Protein AF-A0A815MS26-F1 (afdb_monomer_lite)

Radius of gyration: 22.76 Å; chains: 1; bounding box: 40×57×66 Å

Sequence (279 aa):
MPAIPSITDYHLMTIGDDVRLNADTQIQGHSFEQRILKLAPVLISNSCVLMSGLIVMAGCKLTGNNRLYPRTLIMKNEQLSPNTHWKGIPAQSYTVKARLSRSTIAHNDPVKYQQGYETINKMFPWSERSVATKHLPLENESIDIILCIQATHAFDEPKAITQFANEAIRVLRPNGYLLWCDFCYINGSGTSVYDLIASDELIIDEKINITKNVLHALDIQNKSRTDFIQRYIQLEEQEYFRLFAGLPGTQVYEDMSQGRSQYWRVVFQKKTTTDMPVI

InterPro domains:
  IPR011004 Trimeric LpxA-like superfamily [SSF51161] (9-94)
  IPR013216 Methyltransferase type 11 [PF08241] (133-179)
  IPR029063 S-adenosyl-L-methionine-dependent methyltransferase superfamily [G3DSA:3.40.50.150] (127-272)
  IPR029063 S-adenosyl-L-methionine-dependent methyltransferase superfamily [SSF53335] (135-191)

Structure (mmCIF, N/CA/C/O backbone):
data_AF-A0A815MS26-F1
#
_entry.id   AF-A0A815MS26-F1
#
loop_
_atom_site.group_PDB
_atom_site.id
_atom_site.type_symbol
_atom_site.label_atom_id
_atom_site.label_alt_id
_atom_site.label_comp_id
_atom_site.label_asym_id
_atom_site.label_entity_id
_atom_site.label_seq_id
_atom_site.pdbx_PDB_ins_code
_atom_site.Cartn_x
_atom_site.Cartn_y
_atom_site.Cartn_z
_atom_site.occupancy
_atom_site.B_iso_or_equiv
_atom_site.auth_seq_id
_atom_site.auth_comp_id
_atom_site.auth_asym_id
_atom_site.auth_atom_id
_atom_site.pdbx_PDB_model_num
ATOM 1 N N . MET A 1 1 ? 20.587 -2.650 7.366 1.00 38.16 1 MET A N 1
ATOM 2 C CA . MET A 1 1 ? 19.750 -3.554 6.549 1.00 38.16 1 MET A CA 1
ATOM 3 C C . MET A 1 1 ? 18.390 -2.891 6.390 1.00 38.16 1 MET A C 1
ATOM 5 O O . MET A 1 1 ? 18.018 -2.193 7.327 1.00 38.16 1 MET A O 1
ATOM 9 N N . PRO A 1 2 ? 17.695 -3.010 5.248 1.00 37.28 2 PRO A N 1
ATOM 10 C CA . PRO A 1 2 ? 16.335 -2.485 5.121 1.00 37.28 2 PRO A CA 1
ATOM 11 C C . PRO A 1 2 ? 15.411 -3.161 6.146 1.00 37.28 2 PRO A C 1
ATOM 13 O O . PRO A 1 2 ? 15.494 -4.372 6.347 1.00 37.28 2 PRO A O 1
ATOM 16 N N . ALA A 1 3 ? 14.578 -2.361 6.810 1.00 60.69 3 ALA A N 1
ATOM 17 C CA . ALA A 1 3 ? 13.679 -2.767 7.889 1.00 60.69 3 ALA A CA 1
ATOM 18 C C . ALA A 1 3 ? 12.409 -3.431 7.323 1.00 60.69 3 ALA A C 1
ATOM 20 O O . ALA A 1 3 ? 11.312 -2.883 7.380 1.00 60.69 3 ALA A O 1
ATOM 21 N N . ILE A 1 4 ? 12.563 -4.595 6.693 1.00 74.19 4 ILE A N 1
ATOM 22 C CA . ILE A 1 4 ? 11.446 -5.377 6.146 1.00 74.19 4 ILE A CA 1
ATOM 23 C C . ILE A 1 4 ? 10.861 -6.317 7.213 1.00 74.19 4 ILE A C 1
ATOM 25 O O . ILE A 1 4 ? 11.602 -6.782 8.085 1.00 74.19 4 ILE A O 1
ATOM 29 N N . PRO A 1 5 ? 9.554 -6.637 7.167 1.00 81.44 5 PRO A N 1
ATOM 30 C CA . PRO A 1 5 ? 9.011 -7.740 7.949 1.00 81.44 5 PRO A CA 1
ATOM 31 C C . PRO A 1 5 ? 9.771 -9.034 7.634 1.00 81.44 5 PRO A C 1
ATOM 33 O O . PRO A 1 5 ? 9.997 -9.365 6.470 1.00 81.44 5 PRO A O 1
ATOM 36 N N . SER A 1 6 ? 10.152 -9.773 8.671 1.00 89.06 6 SER A N 1
ATOM 37 C CA . SER A 1 6 ? 10.824 -11.062 8.557 1.00 89.06 6 SER A CA 1
ATOM 38 C C . SER A 1 6 ? 9.850 -12.178 8.908 1.00 89.06 6 SER A C 1
ATOM 40 O O . SER A 1 6 ? 9.372 -12.275 10.040 1.00 89.06 6 SER A O 1
ATOM 42 N N . ILE A 1 7 ? 9.552 -13.025 7.925 1.00 91.25 7 ILE A N 1
ATOM 43 C CA . ILE A 1 7 ? 8.727 -14.220 8.095 1.00 91.25 7 ILE A CA 1
ATOM 44 C C . ILE A 1 7 ? 9.624 -15.432 7.869 1.00 91.25 7 ILE A C 1
ATOM 46 O O . ILE A 1 7 ? 10.155 -15.633 6.777 1.00 91.25 7 ILE A O 1
ATOM 50 N N . THR A 1 8 ? 9.784 -16.245 8.907 1.00 85.19 8 THR A N 1
ATOM 51 C CA . THR A 1 8 ? 10.528 -17.511 8.856 1.00 85.19 8 THR A CA 1
ATOM 52 C C . THR A 1 8 ? 9.553 -18.683 8.868 1.00 85.19 8 THR A C 1
ATOM 54 O O . THR A 1 8 ? 8.426 -18.539 9.329 1.00 85.19 8 THR A O 1
ATOM 57 N N . ASP A 1 9 ? 9.948 -19.830 8.309 1.00 88.06 9 ASP A N 1
ATOM 58 C CA . ASP A 1 9 ? 9.072 -21.004 8.161 1.00 88.06 9 ASP A CA 1
ATOM 59 C C . ASP A 1 9 ? 7.736 -20.666 7.485 1.00 88.06 9 ASP A C 1
ATOM 61 O O . ASP A 1 9 ? 6.671 -21.050 7.956 1.00 88.06 9 ASP A O 1
ATOM 65 N N . TYR A 1 10 ? 7.776 -19.927 6.373 1.00 89.44 10 TYR A N 1
ATOM 66 C CA . TYR A 1 10 ? 6.577 -19.424 5.686 1.00 89.44 10 TYR A CA 1
ATOM 67 C C . TYR A 1 10 ? 5.533 -20.513 5.363 1.00 89.44 10 TYR A C 1
ATOM 69 O O . TYR A 1 10 ? 4.344 -20.226 5.303 1.00 89.44 10 TYR A O 1
ATOM 77 N N . HIS A 1 11 ? 5.956 -21.772 5.218 1.00 87.12 11 HIS A N 1
ATOM 78 C CA . HIS A 1 11 ? 5.086 -22.939 5.035 1.00 87.12 11 HIS A CA 1
ATOM 79 C C . HIS A 1 11 ? 4.200 -23.266 6.257 1.00 87.12 11 HIS A C 1
ATOM 81 O O . HIS A 1 11 ? 3.256 -24.041 6.139 1.00 87.12 11 HIS A O 1
ATOM 87 N N . LEU A 1 12 ? 4.491 -22.687 7.425 1.00 86.69 12 LEU A N 1
ATOM 88 C CA . LEU A 1 12 ? 3.721 -22.795 8.670 1.00 86.69 12 LEU A CA 1
ATOM 89 C C . LEU A 1 12 ? 2.833 -21.566 8.922 1.00 86.69 12 LEU A C 1
ATOM 91 O O . LEU A 1 12 ? 2.222 -21.463 9.987 1.00 86.69 12 LEU A O 1
ATOM 95 N N . MET A 1 13 ? 2.774 -20.628 7.973 1.00 93.31 13 MET A N 1
ATOM 96 C CA . MET A 1 13 ? 2.090 -19.347 8.129 1.00 93.31 13 MET A CA 1
ATOM 97 C C . MET A 1 13 ? 0.770 -19.340 7.373 1.00 93.31 13 MET A C 1
ATOM 99 O O . MET A 1 13 ? 0.704 -19.668 6.193 1.00 93.31 13 MET A O 1
ATOM 103 N N . THR A 1 14 ? -0.294 -18.909 8.041 1.00 91.88 14 THR A N 1
ATOM 104 C CA . THR A 1 14 ? -1.561 -18.562 7.392 1.00 91.88 14 THR A CA 1
ATOM 105 C C . THR A 1 14 ? -1.869 -17.107 7.697 1.00 91.88 14 THR A C 1
ATOM 107 O O . THR A 1 14 ? -2.055 -16.749 8.858 1.00 91.88 14 THR A O 1
ATOM 110 N N . ILE A 1 15 ? -1.902 -16.270 6.661 1.00 95.06 15 ILE A N 1
ATOM 111 C CA . ILE A 1 15 ? -2.174 -14.834 6.759 1.00 95.06 15 ILE A CA 1
ATOM 112 C C . ILE A 1 15 ? -3.458 -14.548 5.983 1.00 95.06 15 ILE A C 1
ATOM 114 O O . ILE A 1 15 ? -3.566 -14.921 4.819 1.00 95.06 15 ILE A O 1
ATOM 118 N N . GLY A 1 16 ? -4.432 -13.938 6.652 1.00 90.62 16 GLY A N 1
ATOM 119 C CA . GLY A 1 16 ? -5.721 -13.566 6.080 1.00 90.62 16 GLY A CA 1
ATOM 120 C C . GLY A 1 16 ? -5.705 -12.236 5.323 1.00 90.62 16 GLY A C 1
ATOM 121 O O . GLY A 1 16 ? -4.673 -11.577 5.190 1.00 90.62 16 GLY A O 1
ATOM 122 N N . ASP A 1 17 ? -6.886 -11.821 4.874 1.00 88.00 17 ASP A N 1
ATOM 123 C CA . ASP A 1 17 ? -7.073 -10.610 4.070 1.00 88.00 17 ASP A CA 1
ATOM 124 C C . ASP A 1 17 ? -6.864 -9.325 4.890 1.00 88.00 17 ASP A C 1
ATOM 126 O O . ASP A 1 17 ? -7.136 -9.275 6.093 1.00 88.00 17 ASP A O 1
ATOM 130 N N . ASP A 1 18 ? -6.408 -8.251 4.241 1.00 90.88 18 ASP A N 1
ATOM 131 C CA . ASP A 1 18 ? -6.236 -6.914 4.838 1.00 90.88 18 ASP A CA 1
ATOM 132 C C . ASP A 1 18 ? -5.333 -6.858 6.089 1.00 90.88 18 ASP A C 1
ATOM 134 O O . ASP A 1 18 ? -5.450 -5.951 6.925 1.00 90.88 18 ASP A O 1
ATOM 138 N N . VAL A 1 19 ? -4.417 -7.818 6.243 1.00 91.56 19 VAL A N 1
ATOM 139 C CA . VAL A 1 19 ? -3.411 -7.807 7.312 1.00 91.56 19 VAL A CA 1
ATOM 140 C C . VAL A 1 19 ? -2.342 -6.757 7.018 1.00 91.56 19 VAL A C 1
ATOM 142 O O . VAL A 1 19 ? -1.812 -6.668 5.913 1.00 91.56 19 VAL A O 1
ATOM 145 N N . ARG A 1 20 ? -1.984 -5.964 8.032 1.00 91.06 20 ARG A N 1
ATOM 146 C CA . ARG A 1 20 ? -0.928 -4.944 7.936 1.00 91.06 20 ARG A CA 1
ATOM 147 C C . ARG A 1 20 ? 0.282 -5.379 8.745 1.00 91.06 20 ARG A C 1
ATOM 149 O O . ARG A 1 20 ? 0.186 -5.449 9.968 1.00 91.06 20 ARG A O 1
ATOM 156 N N . LEU A 1 21 ? 1.402 -5.630 8.073 1.00 91.62 21 LEU A N 1
ATOM 157 C CA . LEU A 1 21 ? 2.686 -5.964 8.691 1.00 91.62 21 LEU A CA 1
ATOM 158 C C . LEU A 1 21 ? 3.640 -4.778 8.530 1.00 91.62 21 LEU A C 1
ATOM 160 O O . LEU A 1 21 ? 3.967 -4.405 7.407 1.00 91.62 21 LEU A O 1
ATOM 164 N N . ASN A 1 22 ? 4.072 -4.173 9.635 1.00 88.06 22 ASN A N 1
ATOM 165 C CA . ASN A 1 22 ? 5.025 -3.063 9.598 1.00 88.06 22 ASN A CA 1
ATOM 166 C C . ASN A 1 22 ? 6.480 -3.536 9.692 1.00 88.06 22 ASN A C 1
ATOM 168 O O . ASN A 1 22 ? 6.759 -4.683 10.053 1.00 88.06 22 ASN A O 1
ATOM 172 N N . ALA A 1 23 ? 7.392 -2.607 9.407 1.00 82.25 23 ALA A N 1
ATOM 173 C CA . ALA A 1 23 ? 8.839 -2.774 9.483 1.00 82.25 23 ALA A CA 1
ATOM 174 C C . ALA A 1 23 ? 9.307 -3.521 10.746 1.00 82.25 23 ALA A C 1
ATOM 176 O O . ALA A 1 23 ? 8.763 -3.338 11.837 1.00 82.25 23 ALA A O 1
ATOM 177 N N . ASP A 1 24 ? 10.323 -4.369 10.596 1.00 88.12 24 ASP A N 1
ATOM 178 C CA . ASP A 1 24 ? 10.945 -5.150 11.677 1.00 88.12 24 ASP A CA 1
ATOM 179 C C . ASP A 1 24 ? 10.013 -6.116 12.432 1.00 88.12 24 ASP A C 1
ATOM 181 O O . ASP A 1 24 ? 10.379 -6.647 13.480 1.00 88.12 24 ASP A O 1
ATOM 185 N N . THR A 1 25 ? 8.805 -6.371 11.927 1.00 92.25 25 THR A N 1
ATOM 186 C CA . THR A 1 25 ? 7.947 -7.432 12.466 1.00 92.25 25 THR A CA 1
ATOM 187 C C . THR A 1 25 ? 8.595 -8.791 12.212 1.00 92.25 25 THR A C 1
ATOM 189 O O . THR A 1 25 ? 8.889 -9.119 11.066 1.00 92.25 25 THR A O 1
ATOM 192 N N . GLN A 1 26 ? 8.784 -9.593 13.257 1.00 93.50 26 GLN A N 1
ATOM 193 C CA . GLN A 1 26 ? 9.319 -10.949 13.171 1.00 93.50 26 GLN A CA 1
ATOM 194 C C . GLN A 1 26 ? 8.220 -11.969 13.455 1.00 93.50 26 GLN A C 1
ATOM 196 O O . GLN A 1 26 ? 7.585 -11.937 14.509 1.00 93.50 26 GLN A O 1
ATOM 201 N N . ILE A 1 27 ? 8.000 -12.886 12.520 1.00 94.94 27 ILE A N 1
ATOM 202 C CA . ILE A 1 27 ? 7.042 -13.983 12.663 1.00 94.94 27 ILE A CA 1
ATOM 203 C C . ILE A 1 27 ? 7.804 -15.288 12.436 1.00 94.94 27 ILE A C 1
ATOM 205 O O . ILE A 1 27 ? 8.456 -15.462 11.402 1.00 94.94 27 ILE A O 1
ATOM 209 N N . GLN A 1 28 ? 7.742 -16.197 13.410 1.00 90.25 28 GLN A N 1
ATOM 210 C CA . GLN A 1 28 ? 8.469 -17.467 13.362 1.00 90.25 28 GLN A CA 1
ATOM 211 C C . GLN A 1 28 ? 7.578 -18.659 13.694 1.00 90.25 28 GLN A C 1
ATOM 213 O O . GLN A 1 28 ? 6.808 -18.632 14.653 1.00 90.25 28 GLN A O 1
ATOM 218 N N . GLY A 1 29 ? 7.708 -19.720 12.896 1.00 81.38 29 GLY A N 1
ATOM 219 C CA . GLY A 1 29 ? 6.974 -20.975 13.062 1.00 81.38 29 GLY A CA 1
ATOM 220 C C . GLY A 1 29 ? 7.718 -21.979 13.937 1.00 81.38 29 GLY A C 1
ATOM 221 O O . GLY A 1 29 ? 7.224 -23.084 14.153 1.00 81.38 29 GLY A O 1
ATOM 222 N N . HIS A 1 30 ? 8.888 -21.605 14.460 1.00 84.00 30 HIS A N 1
ATOM 223 C CA . HIS A 1 30 ? 9.731 -22.463 15.280 1.00 84.00 30 HIS A CA 1
ATOM 224 C C . HIS A 1 30 ? 10.057 -21.879 16.662 1.00 84.00 30 HIS A C 1
ATOM 226 O O . HIS A 1 30 ? 10.043 -20.667 16.891 1.00 84.00 30 HIS A O 1
ATOM 232 N N . SER A 1 31 ? 10.406 -22.759 17.597 1.00 80.69 31 SER A N 1
ATOM 233 C CA . SER A 1 31 ? 11.128 -22.433 18.827 1.00 80.69 31 SER A CA 1
ATOM 234 C C . SER A 1 31 ? 12.203 -23.487 19.086 1.00 80.69 31 SER A C 1
ATOM 236 O O . SER A 1 31 ? 12.031 -24.662 18.767 1.00 80.69 31 SER A O 1
ATOM 238 N N . PHE A 1 32 ? 13.333 -23.079 19.661 1.00 76.25 32 PHE A N 1
ATOM 239 C CA . PHE A 1 32 ? 14.382 -24.007 20.073 1.00 76.25 32 PHE A CA 1
ATOM 240 C C . PHE A 1 32 ? 14.420 -24.079 21.595 1.00 76.25 32 PHE A C 1
ATOM 242 O O . PHE A 1 32 ? 14.750 -23.109 22.275 1.00 76.25 32 PHE A O 1
ATOM 249 N N . GLU A 1 33 ? 14.042 -25.229 22.141 1.00 76.06 33 GLU A N 1
ATOM 250 C CA . GLU A 1 33 ? 13.841 -25.423 23.574 1.00 76.06 33 GLU A CA 1
ATOM 251 C C . GLU A 1 33 ? 14.572 -26.679 24.017 1.00 76.06 33 GLU A C 1
ATOM 253 O O . GLU A 1 33 ? 14.317 -27.755 23.489 1.00 76.06 33 GLU A O 1
ATOM 258 N N . GLN A 1 34 ? 15.473 -26.562 24.998 1.00 84.06 34 GLN A N 1
ATOM 259 C CA . GLN A 1 34 ? 16.174 -27.721 25.573 1.00 84.06 34 GLN A CA 1
ATOM 260 C C . GLN A 1 34 ? 16.832 -28.625 24.511 1.00 84.06 34 GLN A C 1
ATOM 262 O O . GLN A 1 34 ? 16.832 -29.845 24.635 1.00 84.06 34 GLN A O 1
ATOM 267 N N . ARG A 1 35 ? 17.422 -28.011 23.474 1.00 76.44 35 ARG A N 1
ATOM 268 C CA . ARG A 1 35 ? 18.052 -28.685 22.321 1.00 76.44 35 ARG A CA 1
ATOM 269 C C . ARG A 1 35 ? 17.084 -29.362 21.342 1.00 76.44 35 ARG A C 1
ATOM 271 O O . ARG A 1 35 ? 17.528 -30.089 20.460 1.00 76.44 35 ARG A O 1
ATOM 278 N N . ILE A 1 36 ? 15.787 -29.106 21.470 1.00 76.06 36 ILE A N 1
ATOM 279 C CA . ILE A 1 36 ? 14.744 -29.623 20.587 1.00 76.06 36 ILE A CA 1
ATOM 280 C C . ILE A 1 36 ? 14.178 -28.460 19.771 1.00 76.06 36 ILE A C 1
ATOM 282 O O . ILE A 1 36 ? 13.705 -27.469 20.330 1.00 76.06 36 ILE A O 1
ATOM 286 N N . LEU A 1 37 ? 14.207 -28.597 18.444 1.00 80.31 37 LEU A N 1
ATOM 287 C CA . LEU A 1 37 ? 13.487 -27.715 17.530 1.00 80.31 37 LEU A CA 1
ATOM 288 C C . LEU A 1 37 ? 12.007 -28.111 17.524 1.00 80.31 37 LEU A C 1
ATOM 290 O O . LEU A 1 37 ? 11.662 -29.233 17.157 1.00 80.31 37 LEU A O 1
ATOM 294 N N . LYS A 1 38 ? 11.136 -27.196 17.943 1.00 76.56 38 LYS A N 1
ATOM 295 C CA . LYS A 1 38 ? 9.681 -27.355 17.912 1.00 76.56 38 LYS A CA 1
ATOM 296 C C . LYS A 1 38 ? 9.118 -26.476 16.810 1.00 76.56 38 LYS A C 1
ATOM 298 O O . LYS A 1 38 ? 9.456 -25.300 16.742 1.00 76.56 38 LYS A O 1
ATOM 303 N N . LEU A 1 39 ? 8.251 -27.044 15.981 1.00 81.50 39 LEU A N 1
ATOM 304 C CA . LEU A 1 39 ? 7.536 -26.334 14.925 1.00 81.50 39 LEU A CA 1
ATOM 305 C C . LEU A 1 39 ? 6.057 -26.256 15.293 1.00 81.50 39 LEU A C 1
ATOM 307 O O . LEU A 1 39 ? 5.490 -27.241 15.769 1.00 81.50 39 LEU A O 1
ATOM 311 N N . ALA A 1 40 ? 5.431 -25.104 15.080 1.00 84.75 40 ALA A N 1
ATOM 312 C CA . ALA A 1 40 ? 3.997 -24.940 15.265 1.00 84.75 40 ALA A CA 1
ATOM 313 C C . ALA A 1 40 ? 3.445 -23.853 14.327 1.00 84.75 40 ALA A C 1
ATOM 315 O O . ALA A 1 40 ? 4.069 -22.797 14.186 1.00 84.75 40 ALA A O 1
ATOM 316 N N . PRO A 1 41 ? 2.270 -24.082 13.710 1.00 87.56 41 PRO A N 1
ATOM 317 C CA . PRO A 1 41 ? 1.683 -23.142 12.766 1.00 87.56 41 PRO A CA 1
ATOM 318 C C . PRO A 1 41 ? 1.295 -21.827 13.441 1.00 87.56 41 PRO A C 1
ATOM 320 O O . PRO A 1 41 ? 0.853 -21.821 14.591 1.00 87.56 41 PRO A O 1
ATOM 323 N N . VAL A 1 42 ? 1.416 -20.724 12.706 1.00 94.81 42 VAL A N 1
ATOM 324 C CA . VAL A 1 42 ? 0.953 -19.402 13.136 1.00 94.81 42 VAL A CA 1
ATOM 325 C C . VAL A 1 42 ? -0.191 -18.960 12.233 1.00 94.81 42 VAL A C 1
ATOM 327 O O . VAL A 1 42 ? -0.075 -18.950 11.006 1.00 94.81 42 VAL A O 1
ATOM 330 N N . LEU A 1 43 ? -1.303 -18.580 12.856 1.00 95.00 43 LEU A N 1
ATOM 331 C CA . LEU A 1 43 ? -2.486 -18.072 12.174 1.00 95.00 43 LEU A CA 1
ATOM 332 C C . LEU A 1 43 ? -2.652 -16.583 12.466 1.00 95.00 43 LEU A C 1
ATOM 334 O O . LEU A 1 43 ? -2.813 -16.185 13.620 1.00 95.00 43 LEU A O 1
ATOM 338 N N . ILE A 1 44 ? -2.681 -15.779 11.409 1.00 96.38 44 ILE A N 1
ATOM 339 C CA . ILE A 1 44 ? -3.012 -14.359 11.444 1.00 96.38 44 ILE A CA 1
ATOM 340 C C . ILE A 1 44 ? -4.300 -14.159 10.654 1.00 96.38 44 ILE A C 1
ATOM 342 O O . ILE A 1 44 ? -4.293 -14.181 9.429 1.00 96.38 44 ILE A O 1
ATOM 346 N N . SER A 1 45 ? -5.418 -13.977 11.352 1.00 92.38 45 SER A N 1
ATOM 347 C CA . SER A 1 45 ? -6.718 -13.726 10.726 1.00 92.38 45 SER A CA 1
ATOM 348 C C . SER A 1 45 ? -6.799 -12.363 10.033 1.00 92.38 45 SER A C 1
ATOM 350 O O . SER A 1 45 ? -5.983 -11.474 10.285 1.00 92.38 45 SER A O 1
ATOM 352 N N . ASN A 1 46 ? -7.887 -12.158 9.294 1.00 87.31 46 ASN A N 1
ATOM 353 C CA . ASN A 1 46 ? -8.183 -10.930 8.568 1.00 87.31 46 ASN A CA 1
ATOM 354 C C . ASN A 1 46 ? -8.116 -9.656 9.434 1.00 87.31 46 ASN A C 1
ATOM 356 O O . ASN A 1 46 ? -8.441 -9.656 10.632 1.00 87.31 46 ASN A O 1
ATOM 360 N N . SER A 1 47 ? -7.725 -8.556 8.787 1.00 91.00 47 SER A N 1
ATOM 361 C CA . SER A 1 47 ? -7.694 -7.189 9.329 1.00 91.00 47 SER A CA 1
ATOM 362 C C . SER A 1 47 ? -6.826 -6.993 10.582 1.00 91.00 47 SER A C 1
ATOM 364 O O . SER A 1 47 ? -6.970 -5.992 11.290 1.00 91.00 47 SER A O 1
ATOM 366 N N . CYS A 1 48 ? -5.928 -7.930 10.894 1.00 93.88 48 CYS A N 1
ATOM 367 C CA . CYS A 1 48 ? -4.954 -7.759 11.969 1.00 93.88 48 CYS A CA 1
ATOM 368 C C . CYS A 1 48 ? -3.930 -6.671 11.614 1.00 93.88 48 CYS A C 1
ATOM 370 O O . CYS A 1 48 ? -3.471 -6.560 10.478 1.00 93.88 48 CYS A O 1
ATOM 372 N N . VAL A 1 49 ? -3.541 -5.876 12.610 1.00 93.56 49 VAL A N 1
ATOM 373 C CA . VAL A 1 49 ? -2.521 -4.832 12.477 1.00 93.56 49 VAL A CA 1
ATOM 374 C C . VAL A 1 49 ? -1.355 -5.162 13.388 1.00 93.56 49 VAL A C 1
ATOM 376 O O . VAL A 1 49 ? -1.487 -5.176 14.613 1.00 93.56 49 VAL A O 1
ATOM 379 N N . LEU A 1 50 ? -0.213 -5.408 12.763 1.00 95.12 50 LEU A N 1
ATOM 380 C CA . LEU A 1 50 ? 1.054 -5.745 13.382 1.00 95.12 50 LEU A CA 1
ATOM 381 C C . LEU A 1 50 ? 1.989 -4.532 13.213 1.00 95.12 50 LEU A C 1
ATOM 383 O O . LEU A 1 50 ? 2.432 -4.218 12.108 1.00 95.12 50 LEU A O 1
ATOM 387 N N . MET A 1 51 ? 2.211 -3.777 14.296 1.00 92.06 51 MET A N 1
ATOM 388 C CA . MET A 1 51 ? 3.073 -2.583 14.303 1.00 92.06 51 MET A CA 1
ATOM 389 C C . MET A 1 51 ? 4.568 -2.913 14.436 1.00 92.06 51 MET A C 1
ATOM 391 O O . MET A 1 51 ? 4.950 -4.034 14.740 1.00 92.06 51 MET A O 1
ATOM 395 N N . SER A 1 52 ? 5.436 -1.928 14.214 1.00 89.50 52 SER A N 1
ATOM 396 C CA . SER A 1 52 ? 6.861 -2.185 13.998 1.00 89.50 52 SER A CA 1
ATOM 397 C C . SER A 1 52 ? 7.584 -2.874 15.164 1.00 89.50 52 SER A C 1
ATOM 399 O O . SER A 1 52 ? 7.332 -2.587 16.342 1.00 89.50 52 SER A O 1
ATOM 401 N N . GLY A 1 53 ? 8.534 -3.749 14.826 1.00 86.75 53 GLY A N 1
ATOM 402 C CA . GLY A 1 53 ? 9.445 -4.387 15.782 1.00 86.75 53 GLY A CA 1
ATOM 403 C C . GLY A 1 53 ? 8.802 -5.411 16.722 1.00 86.75 53 GLY A C 1
ATOM 404 O O . GLY A 1 53 ? 9.348 -5.670 17.793 1.00 86.75 53 GLY A O 1
ATOM 405 N N . LEU A 1 54 ? 7.617 -5.932 16.395 1.00 93.19 54 LEU A N 1
ATOM 406 C CA . LEU A 1 54 ? 6.963 -6.978 17.187 1.00 93.19 54 LEU A CA 1
ATOM 407 C C . LEU A 1 54 ? 7.518 -8.369 16.866 1.00 93.19 54 LEU A C 1
ATOM 409 O O . LEU A 1 54 ? 8.052 -8.595 15.783 1.00 93.19 54 LEU A O 1
ATOM 413 N N . ILE A 1 55 ? 7.329 -9.309 17.789 1.00 93.81 55 ILE A N 1
ATOM 414 C CA . ILE A 1 55 ? 7.708 -10.715 17.626 1.00 93.81 55 ILE A CA 1
ATOM 415 C C . ILE A 1 55 ? 6.469 -11.587 17.849 1.00 93.81 55 ILE A C 1
ATOM 417 O O . ILE A 1 55 ? 5.828 -11.495 18.897 1.00 93.81 55 ILE A O 1
ATOM 421 N N . VAL A 1 56 ? 6.142 -12.445 16.881 1.00 96.25 56 VAL A N 1
ATOM 422 C CA . VAL A 1 56 ? 5.122 -13.499 17.002 1.00 96.25 56 VAL A CA 1
ATOM 423 C C . VAL A 1 56 ? 5.809 -14.859 17.001 1.00 96.25 56 VAL A C 1
ATOM 425 O O . VAL A 1 56 ? 6.466 -15.229 16.028 1.00 96.25 56 VAL A O 1
ATOM 428 N N . MET A 1 57 ? 5.656 -15.603 18.097 1.00 93.06 57 MET A N 1
ATOM 429 C CA . MET A 1 57 ? 6.259 -16.927 18.259 1.00 93.06 57 MET A CA 1
ATOM 430 C C . MET A 1 57 ? 5.407 -18.055 17.651 1.00 93.06 57 MET A C 1
ATOM 432 O O . MET A 1 57 ? 4.233 -17.885 17.324 1.00 93.06 57 MET A O 1
ATOM 436 N N . ALA A 1 58 ? 5.998 -19.246 17.562 1.00 88.94 58 ALA A N 1
ATOM 437 C CA . ALA A 1 58 ? 5.354 -20.438 17.019 1.00 88.94 58 ALA A CA 1
ATOM 438 C C . ALA A 1 58 ? 4.043 -20.799 17.746 1.00 88.94 58 ALA A C 1
ATOM 440 O O . ALA A 1 58 ? 3.936 -20.674 18.971 1.00 88.94 58 ALA A O 1
ATOM 441 N N . GLY A 1 59 ? 3.049 -21.284 16.997 1.00 89.06 59 GLY A N 1
ATOM 442 C CA . GLY A 1 59 ? 1.777 -21.767 17.549 1.00 89.06 59 GLY A CA 1
ATOM 443 C C . GLY A 1 59 ? 0.731 -20.686 17.834 1.00 89.06 59 GLY A C 1
ATOM 444 O O . GLY A 1 59 ? -0.358 -21.011 18.313 1.00 89.06 59 GLY A O 1
ATOM 445 N N . CYS A 1 60 ? 1.040 -19.411 17.580 1.00 94.12 60 CYS A N 1
ATOM 446 C CA . CYS A 1 60 ? 0.127 -18.312 17.884 1.00 94.12 60 CYS A CA 1
ATOM 447 C C . CYS A 1 60 ? -1.100 -18.285 16.967 1.00 94.12 60 CYS A C 1
ATOM 449 O O . CYS A 1 60 ? -1.018 -18.566 15.770 1.00 94.12 60 CYS A O 1
ATOM 451 N N . LYS A 1 61 ? -2.238 -17.862 17.522 1.00 93.94 61 LYS A N 1
ATOM 452 C CA . LYS A 1 61 ? -3.489 -17.650 16.784 1.00 93.94 61 LYS A CA 1
ATOM 453 C C . LYS A 1 61 ? -4.037 -16.256 17.067 1.00 93.94 61 LYS A C 1
ATOM 455 O O . LYS A 1 61 ? -4.584 -15.996 18.137 1.00 93.94 61 LYS A O 1
ATOM 460 N N . LEU A 1 62 ? -3.920 -15.364 16.094 1.00 94.50 62 LEU A N 1
ATOM 461 C CA . LEU A 1 62 ? -4.544 -14.046 16.104 1.00 94.50 62 LEU A CA 1
ATOM 462 C C . LEU A 1 62 ? -5.897 -14.223 15.411 1.00 94.50 62 LEU A C 1
ATOM 464 O O . LEU A 1 62 ? -5.931 -14.476 14.210 1.00 94.50 62 LEU A O 1
ATOM 468 N N . THR A 1 63 ? -6.988 -14.216 16.183 1.00 84.38 63 THR A N 1
ATOM 469 C CA . THR A 1 63 ? -8.295 -14.752 15.744 1.00 84.38 63 THR A CA 1
ATOM 470 C C . THR A 1 63 ? -9.318 -13.705 15.291 1.00 84.38 63 THR A C 1
ATOM 472 O O . THR A 1 63 ? -10.465 -14.052 15.018 1.00 84.38 63 THR A O 1
ATOM 475 N N . GLY A 1 64 ? -8.934 -12.434 15.167 1.00 78.19 64 GLY A N 1
ATOM 476 C CA . GLY A 1 64 ? -9.731 -11.445 14.427 1.00 78.19 64 GLY A CA 1
ATOM 477 C C . GLY A 1 64 ? -9.332 -10.013 14.741 1.00 78.19 64 GLY A C 1
ATOM 478 O O . GLY A 1 64 ? -9.336 -9.650 15.914 1.00 78.19 64 GLY A O 1
ATOM 479 N N . ASN A 1 65 ? -9.050 -9.180 13.726 1.00 86.69 65 ASN A N 1
ATOM 480 C CA . ASN A 1 65 ? -8.876 -7.717 13.849 1.00 86.69 65 ASN A CA 1
ATOM 481 C C . ASN A 1 65 ? -8.038 -7.281 15.076 1.00 86.69 65 ASN A C 1
ATOM 483 O O . ASN A 1 65 ? -8.346 -6.300 15.766 1.00 86.69 65 ASN A O 1
ATOM 487 N N . ASN A 1 66 ? -6.999 -8.058 15.399 1.00 94.12 66 ASN A N 1
ATOM 488 C CA . ASN A 1 66 ? -6.138 -7.799 16.543 1.00 94.12 66 ASN A CA 1
ATOM 489 C C . ASN A 1 66 ? -5.199 -6.636 16.225 1.00 94.12 66 ASN A C 1
ATOM 491 O O . ASN A 1 66 ? -4.648 -6.556 15.128 1.00 94.12 66 ASN A O 1
ATOM 495 N N . ARG A 1 67 ? -4.991 -5.740 17.192 1.00 94.75 67 ARG A N 1
ATOM 496 C CA . ARG A 1 67 ? -4.033 -4.630 17.078 1.00 94.75 67 ARG A CA 1
ATOM 497 C C . ARG A 1 67 ? -2.866 -4.859 18.026 1.00 94.75 67 ARG A C 1
ATOM 499 O O . ARG A 1 67 ? -3.022 -4.725 19.240 1.00 94.75 67 ARG A O 1
ATOM 506 N N . LEU A 1 68 ? -1.712 -5.203 17.467 1.00 94.94 68 LEU A N 1
ATOM 507 C CA . LEU A 1 68 ? -0.463 -5.382 18.199 1.00 94.94 68 LEU A CA 1
ATOM 508 C C . LEU A 1 68 ? 0.365 -4.104 18.098 1.00 94.94 68 LEU A C 1
ATOM 510 O O . LEU A 1 68 ? 0.719 -3.679 16.999 1.00 94.94 68 LEU A O 1
ATOM 514 N N . TYR A 1 69 ? 0.651 -3.484 19.240 1.00 92.12 69 TYR A N 1
ATOM 515 C CA . TYR A 1 69 ? 1.420 -2.240 19.313 1.00 92.12 69 TYR A CA 1
ATOM 516 C C . TYR A 1 69 ? 2.928 -2.487 19.134 1.00 92.12 69 TYR A C 1
ATOM 518 O O . TYR A 1 69 ? 3.372 -3.634 19.233 1.00 92.12 69 TYR A O 1
ATOM 526 N N . PRO A 1 70 ? 3.740 -1.443 18.865 1.00 92.19 70 PRO A N 1
ATOM 527 C CA . PRO A 1 70 ? 5.151 -1.623 18.543 1.00 92.19 70 PRO A CA 1
ATOM 528 C C . PRO A 1 70 ? 5.905 -2.352 19.655 1.00 92.19 70 PRO A C 1
ATOM 530 O O . PRO A 1 70 ? 5.619 -2.133 20.836 1.00 92.19 70 PRO A O 1
ATOM 533 N N . ARG A 1 71 ? 6.897 -3.170 19.279 1.00 89.69 71 ARG A N 1
ATOM 534 C CA . ARG A 1 71 ? 7.744 -3.934 20.218 1.00 89.69 71 ARG A CA 1
ATOM 535 C C . ARG A 1 71 ? 6.943 -4.798 21.198 1.00 89.69 71 ARG A C 1
ATOM 537 O O . ARG A 1 71 ? 7.224 -4.827 22.394 1.00 89.69 71 ARG A O 1
ATOM 544 N N . THR A 1 72 ? 5.922 -5.477 20.687 1.00 94.31 72 THR A N 1
ATOM 545 C CA . THR A 1 72 ? 5.122 -6.443 21.449 1.00 94.31 72 THR A CA 1
ATOM 546 C C . THR A 1 72 ? 5.614 -7.861 21.180 1.00 94.31 72 THR A C 1
ATOM 548 O O . THR A 1 72 ? 5.879 -8.197 20.029 1.00 94.31 72 THR A O 1
ATOM 551 N N . LEU A 1 73 ? 5.724 -8.694 22.216 1.00 93.81 73 LEU A N 1
ATOM 552 C CA . LEU A 1 73 ? 6.082 -10.112 22.093 1.00 93.81 73 LEU A CA 1
ATOM 553 C C . LEU A 1 73 ? 4.853 -10.981 22.364 1.00 93.81 73 LEU A C 1
ATOM 555 O O . LEU A 1 73 ? 4.409 -11.056 23.510 1.00 93.81 73 LEU A O 1
ATOM 559 N N . ILE A 1 74 ? 4.338 -11.645 21.329 1.00 97.00 74 ILE A N 1
ATOM 560 C CA . ILE A 1 74 ? 3.319 -12.692 21.466 1.00 97.00 74 ILE A CA 1
ATOM 561 C C . ILE A 1 74 ? 4.032 -14.007 21.756 1.00 97.00 74 ILE A C 1
ATOM 563 O O . ILE A 1 74 ? 4.844 -14.472 20.949 1.00 97.00 74 ILE A O 1
ATOM 567 N N . MET A 1 75 ? 3.747 -14.585 22.918 1.00 93.50 75 MET A N 1
ATOM 568 C CA . MET A 1 75 ? 4.413 -15.801 23.371 1.00 93.50 75 MET A CA 1
ATOM 569 C C . MET A 1 75 ? 3.879 -17.030 22.637 1.00 93.50 75 MET A C 1
ATOM 571 O O . MET A 1 75 ? 2.751 -17.058 22.154 1.00 93.50 75 MET A O 1
ATOM 575 N N . LYS A 1 76 ? 4.699 -18.085 22.576 1.00 89.94 76 LYS A N 1
ATOM 576 C CA . LYS A 1 76 ? 4.348 -19.340 21.897 1.00 89.94 76 LYS A CA 1
ATOM 577 C C . LYS A 1 76 ? 2.980 -19.876 22.337 1.00 89.94 76 LYS A C 1
ATOM 579 O O . LYS A 1 76 ? 2.667 -19.886 23.527 1.00 89.94 76 LYS A O 1
ATOM 584 N N . ASN A 1 77 ? 2.217 -20.400 21.382 1.00 90.25 77 ASN A N 1
ATOM 585 C CA . ASN A 1 77 ? 0.879 -20.970 21.585 1.00 90.25 77 ASN A CA 1
ATOM 586 C C . ASN A 1 77 ? -0.175 -20.005 22.166 1.00 90.25 77 ASN A C 1
ATOM 588 O O . ASN A 1 77 ? -1.232 -20.463 22.605 1.00 90.25 77 ASN A O 1
ATOM 592 N N . GLU A 1 78 ? 0.070 -18.691 22.179 1.00 93.38 78 GLU A N 1
ATOM 593 C CA . GLU A 1 78 ? -0.950 -17.734 22.600 1.00 93.38 78 GLU A CA 1
ATOM 594 C C . GLU A 1 78 ? -2.062 -17.616 21.557 1.00 93.38 78 GLU A C 1
ATOM 596 O O . GLU A 1 78 ? -1.831 -17.480 20.353 1.00 93.38 78 GLU A O 1
ATOM 601 N N . GLN A 1 79 ? -3.300 -17.629 22.041 1.00 93.50 79 GLN A N 1
ATOM 602 C CA . GLN A 1 79 ? -4.475 -17.338 21.239 1.00 93.50 79 GLN A CA 1
ATOM 603 C C . GLN A 1 79 ? -5.067 -16.011 21.700 1.00 93.50 79 GLN A C 1
ATOM 605 O O . GLN A 1 79 ? -5.582 -15.897 22.812 1.00 93.50 79 GLN A O 1
ATOM 610 N N . LEU A 1 80 ? -5.000 -15.006 20.832 1.00 93.81 80 LEU A N 1
ATOM 611 C CA . LEU A 1 80 ? -5.528 -13.684 21.136 1.00 93.81 80 LEU A CA 1
ATOM 612 C C . LEU A 1 80 ? -7.014 -13.648 20.803 1.00 93.81 80 LEU A C 1
ATOM 614 O O . LEU A 1 80 ? -7.409 -13.990 19.685 1.00 93.81 80 LEU A O 1
ATOM 618 N N . SER A 1 81 ? -7.833 -13.196 21.753 1.00 90.88 81 SER A N 1
ATOM 619 C CA . SER A 1 81 ? -9.270 -13.006 21.535 1.00 90.88 81 SER A CA 1
ATOM 620 C C . SER A 1 81 ? -9.528 -12.006 20.397 1.00 90.88 81 SER A C 1
ATOM 622 O O . SER A 1 81 ? -8.794 -11.021 20.297 1.00 90.88 81 SER A O 1
ATOM 624 N N . PRO A 1 82 ? -10.564 -12.175 19.563 1.00 89.06 82 PRO A N 1
ATOM 625 C CA . PRO A 1 82 ? -10.856 -11.246 18.470 1.00 89.06 82 PRO A CA 1
ATOM 626 C C . PRO A 1 82 ? -11.110 -9.806 18.946 1.00 89.06 82 PRO A C 1
ATOM 628 O O . PRO A 1 82 ? -11.602 -9.585 20.050 1.00 89.06 82 PRO A O 1
ATOM 631 N N . ASN A 1 83 ? -10.827 -8.821 18.090 1.00 88.44 83 ASN A N 1
ATOM 632 C CA . ASN A 1 83 ? -11.067 -7.385 18.301 1.00 88.44 83 ASN A CA 1
ATOM 633 C C . ASN A 1 83 ? -10.363 -6.786 19.533 1.00 88.44 83 ASN A C 1
ATOM 635 O O . ASN A 1 83 ? -10.794 -5.773 20.088 1.00 88.44 83 ASN A O 1
ATOM 639 N N . THR A 1 84 ? -9.262 -7.395 19.967 1.00 90.94 84 THR A N 1
ATOM 640 C CA . THR A 1 84 ? -8.481 -6.934 21.120 1.00 90.94 84 THR A CA 1
ATOM 641 C C . THR A 1 84 ? -7.190 -6.236 20.706 1.00 90.94 84 THR A C 1
ATOM 643 O O . THR A 1 84 ? -6.694 -6.361 19.583 1.00 90.94 84 THR A O 1
ATOM 646 N N . HIS A 1 85 ? -6.653 -5.471 21.646 1.00 92.88 85 HIS A N 1
ATOM 647 C CA . HIS A 1 85 ? -5.445 -4.676 21.502 1.00 92.88 85 HIS A CA 1
ATOM 648 C C . HIS A 1 85 ? -4.402 -5.201 22.486 1.00 92.88 85 HIS A C 1
ATOM 650 O O . HIS A 1 85 ? -4.756 -5.514 23.621 1.00 92.88 85 HIS A O 1
ATOM 656 N N . TRP A 1 86 ? -3.137 -5.279 22.080 1.00 93.75 86 TRP A N 1
ATOM 657 C CA . TRP A 1 86 ? -2.079 -5.884 22.894 1.00 93.75 86 TRP A CA 1
ATOM 658 C C . TRP A 1 86 ? -0.791 -5.085 22.828 1.00 93.75 86 TRP A C 1
ATOM 660 O O . TRP A 1 86 ? -0.412 -4.596 21.762 1.00 93.75 86 TRP A O 1
ATOM 670 N N . LYS A 1 87 ? -0.106 -4.974 23.967 1.00 92.81 87 LYS A N 1
ATOM 671 C CA . LYS A 1 87 ? 1.200 -4.319 24.053 1.00 92.81 87 LYS A CA 1
ATOM 672 C C . LYS A 1 87 ? 2.120 -4.998 25.062 1.00 92.81 87 LYS A C 1
ATOM 674 O O . LYS A 1 87 ? 1.638 -5.535 26.055 1.00 92.81 87 LYS A O 1
ATOM 679 N N . GLY A 1 88 ? 3.427 -4.847 24.874 1.00 89.06 88 GLY A N 1
ATOM 680 C CA . GLY A 1 88 ? 4.435 -5.201 25.876 1.00 89.06 88 GLY A CA 1
ATOM 681 C C . GLY A 1 88 ? 5.159 -6.518 25.608 1.00 89.06 88 GLY A C 1
ATOM 682 O O . GLY A 1 88 ? 4.881 -7.221 24.638 1.00 89.06 88 GLY A O 1
ATOM 683 N N . ILE A 1 89 ? 6.128 -6.819 26.473 1.00 90.31 89 ILE A N 1
ATOM 684 C CA . ILE A 1 89 ? 6.987 -8.004 26.404 1.00 90.31 89 ILE A CA 1
ATOM 685 C C . ILE A 1 89 ? 6.983 -8.655 27.800 1.00 90.31 89 ILE A C 1
ATOM 687 O O . ILE A 1 89 ? 7.678 -8.154 28.686 1.00 90.31 89 ILE A O 1
ATOM 691 N N . PRO A 1 90 ? 6.197 -9.724 28.038 1.00 91.94 90 PRO A N 1
ATOM 692 C CA . PRO A 1 90 ? 5.241 -10.344 27.114 1.00 91.94 90 PRO A CA 1
ATOM 693 C C . PRO A 1 90 ? 4.008 -9.462 26.868 1.00 91.94 90 PRO A C 1
ATOM 695 O O . PRO A 1 90 ? 3.736 -8.513 27.611 1.00 91.94 90 PRO A O 1
ATOM 698 N N . ALA A 1 91 ? 3.265 -9.776 25.812 1.00 94.62 91 ALA A N 1
ATOM 699 C CA . ALA A 1 91 ? 2.065 -9.051 25.443 1.00 94.62 91 ALA A CA 1
ATOM 700 C C . ALA A 1 91 ? 0.989 -9.119 26.529 1.00 94.62 91 ALA A C 1
ATOM 702 O O . ALA A 1 91 ? 0.658 -10.172 27.064 1.00 94.62 91 ALA A O 1
ATOM 703 N N . GLN A 1 92 ? 0.398 -7.967 26.819 1.00 93.75 92 GLN A N 1
ATOM 704 C CA . GLN A 1 92 ? -0.736 -7.834 27.719 1.00 93.75 92 GLN A CA 1
ATOM 705 C C . GLN A 1 92 ? -1.877 -7.126 27.003 1.00 93.75 92 GLN A C 1
ATOM 707 O O . GLN A 1 92 ? -1.652 -6.217 26.194 1.00 93.75 92 GLN A O 1
ATOM 712 N N . SER A 1 93 ? -3.106 -7.528 27.335 1.00 91.06 93 SER A N 1
ATOM 713 C CA . SER A 1 93 ? -4.306 -6.850 26.856 1.00 91.06 93 SER A CA 1
ATOM 714 C C . SER A 1 93 ? -4.240 -5.368 27.220 1.00 91.06 93 SER A C 1
ATOM 716 O O . SER A 1 93 ? -3.947 -4.985 28.355 1.00 91.06 93 SER A O 1
ATOM 718 N N . TYR A 1 94 ? -4.486 -4.523 26.229 1.00 83.25 94 TYR A N 1
ATOM 719 C CA . TYR A 1 94 ? -4.368 -3.085 26.340 1.00 83.25 94 TYR A CA 1
ATOM 720 C C . TYR A 1 94 ? -5.700 -2.421 26.036 1.00 83.25 94 TYR A C 1
ATOM 722 O O . TYR A 1 94 ? -6.136 -2.342 24.892 1.00 83.25 94 TYR A O 1
ATOM 730 N N . THR A 1 95 ? -6.327 -1.856 27.062 1.00 83.25 95 THR A N 1
ATOM 731 C CA . THR A 1 95 ? -7.461 -0.963 26.844 1.00 83.25 95 THR A CA 1
ATOM 732 C C . THR A 1 95 ? -6.949 0.396 26.398 1.00 83.25 95 THR A C 1
ATOM 734 O O . THR A 1 95 ? -6.215 1.084 27.111 1.00 83.25 95 THR A O 1
ATOM 737 N N . VAL A 1 96 ? -7.386 0.804 25.216 1.00 70.19 96 VAL A N 1
ATOM 738 C CA . VAL A 1 96 ? -7.143 2.143 24.694 1.00 70.19 96 VAL A CA 1
ATOM 739 C C . VAL A 1 96 ? -7.887 3.134 25.583 1.00 70.19 96 VAL A C 1
ATOM 741 O O . VAL A 1 96 ? -9.120 3.157 25.600 1.00 70.19 96 VAL A O 1
ATOM 744 N N . LYS A 1 97 ? -7.143 3.964 26.318 1.00 51.19 97 LYS A N 1
ATOM 745 C CA . LYS A 1 97 ? -7.722 5.113 27.017 1.00 51.19 97 LYS A CA 1
ATOM 746 C C . LYS A 1 97 ? -8.098 6.159 25.970 1.00 51.19 97 LYS A C 1
ATOM 748 O O . LYS A 1 97 ? -7.212 6.701 25.316 1.00 51.19 97 LYS A O 1
ATOM 753 N N . ALA A 1 98 ? -9.391 6.434 25.817 1.00 40.41 98 ALA A N 1
ATOM 754 C CA . ALA A 1 98 ? -9.844 7.609 25.083 1.00 40.41 98 ALA A CA 1
ATOM 755 C C . ALA A 1 98 ? -9.273 8.851 25.786 1.00 40.41 98 ALA A C 1
ATOM 757 O O . ALA A 1 98 ? -9.499 9.038 26.982 1.00 40.41 98 ALA A O 1
ATOM 758 N N . ARG A 1 99 ? -8.483 9.665 25.084 1.00 34.22 99 ARG A N 1
ATOM 759 C CA . ARG A 1 99 ? -7.948 10.917 25.628 1.00 34.22 99 ARG A CA 1
ATOM 760 C C . ARG A 1 99 ? -8.829 12.061 25.125 1.00 34.22 99 ARG A C 1
ATOM 762 O O . ARG A 1 99 ? -8.942 12.254 23.922 1.00 34.22 99 ARG A O 1
ATOM 769 N N . LEU A 1 100 ? -9.453 12.801 26.042 1.00 35.69 100 LEU A N 1
ATOM 770 C CA . LEU A 1 100 ? -10.182 14.044 25.768 1.00 35.69 100 LEU A CA 1
ATOM 771 C C . LEU A 1 100 ? -9.594 15.173 26.624 1.00 35.69 100 LEU A C 1
ATOM 773 O O . LEU A 1 100 ? -9.632 15.073 27.845 1.00 35.69 100 LEU A O 1
ATOM 777 N N . SER A 1 101 ? -9.143 16.260 25.993 1.00 29.55 101 SER A N 1
ATOM 778 C CA . SER A 1 101 ? -9.547 17.634 26.344 1.00 29.55 101 SER A CA 1
ATOM 779 C C . SER A 1 101 ? -9.124 18.612 25.242 1.00 29.55 101 SER A C 1
ATOM 781 O O . SER A 1 101 ? -8.013 18.534 24.735 1.00 29.55 101 SER A O 1
ATOM 783 N N . ARG A 1 102 ? -10.065 19.490 24.885 1.00 37.38 102 ARG A N 1
ATOM 784 C CA . ARG A 1 102 ? -10.098 20.442 23.763 1.00 37.38 102 ARG A CA 1
ATOM 785 C C . ARG A 1 102 ? -9.264 21.707 24.009 1.00 37.38 102 ARG A C 1
ATOM 787 O O . ARG A 1 102 ? -9.393 22.293 25.080 1.00 37.38 102 ARG A O 1
ATOM 794 N N . SER A 1 103 ? -8.643 22.239 22.958 1.00 24.97 103 SER A N 1
ATOM 795 C CA . SER A 1 103 ? -8.607 23.686 22.704 1.00 24.97 103 SER A CA 1
ATOM 796 C C . SER A 1 103 ? -8.831 23.968 21.219 1.00 24.97 103 SER A C 1
ATOM 798 O O . SER A 1 103 ? -8.254 23.333 20.348 1.00 24.97 103 SER A O 1
ATOM 800 N N . THR A 1 104 ? -9.760 24.876 20.949 1.00 33.91 104 THR A N 1
ATOM 801 C CA . THR A 1 104 ? -10.291 25.217 19.629 1.00 33.91 104 THR A CA 1
ATOM 802 C C . THR A 1 104 ? -9.339 26.157 18.892 1.00 33.91 104 THR A C 1
ATOM 804 O O . THR A 1 104 ? -9.113 27.264 19.373 1.00 33.91 104 THR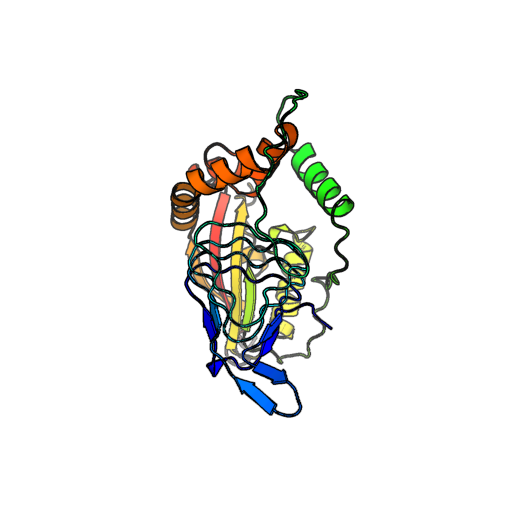 A O 1
ATOM 807 N N . ILE A 1 105 ? -8.857 25.786 17.702 1.00 27.75 105 ILE A N 1
ATOM 808 C CA . ILE A 1 105 ? -8.362 26.753 16.708 1.00 27.75 105 ILE A CA 1
ATOM 809 C C . ILE A 1 105 ? -8.954 26.378 15.351 1.00 27.75 105 ILE A C 1
ATOM 811 O O . ILE A 1 105 ? -8.816 25.253 14.882 1.00 27.75 105 ILE A O 1
ATOM 815 N N . ALA A 1 106 ? -9.662 27.330 14.754 1.00 29.25 106 ALA A N 1
ATOM 816 C CA . ALA A 1 106 ? -10.406 27.167 13.519 1.00 29.25 106 ALA A CA 1
ATOM 817 C C . ALA A 1 106 ? -9.570 27.514 12.267 1.00 29.25 106 ALA A C 1
ATOM 819 O O . ALA A 1 106 ? -8.689 28.370 12.308 1.00 29.25 106 ALA A O 1
ATOM 820 N N . HIS A 1 107 ? -9.968 26.873 11.162 1.00 33.56 107 HIS A N 1
ATOM 821 C CA . HIS A 1 107 ? -9.933 27.295 9.750 1.00 33.56 107 HIS A CA 1
ATOM 822 C C . HIS A 1 107 ? -8.680 27.029 8.887 1.00 33.56 107 HIS A C 1
ATOM 824 O O . HIS A 1 107 ? -7.572 27.503 9.155 1.00 33.56 107 HIS A O 1
ATOM 830 N N . ASN A 1 108 ? -8.924 26.197 7.858 1.00 42.97 108 ASN A N 1
ATOM 831 C CA . ASN A 1 108 ? -8.707 26.361 6.410 1.00 42.97 108 ASN A CA 1
ATOM 832 C C . ASN A 1 108 ? -7.635 27.361 5.957 1.00 42.97 108 ASN A C 1
ATOM 834 O O . ASN A 1 108 ? -7.925 28.542 5.789 1.00 42.97 108 ASN A O 1
ATOM 838 N N . ASP A 1 109 ? -6.440 26.852 5.651 1.00 34.44 109 ASP A N 1
ATOM 839 C CA . ASP A 1 109 ? -5.429 27.561 4.862 1.00 34.44 109 ASP A CA 1
ATOM 840 C C . ASP A 1 109 ? -4.556 26.528 4.110 1.00 34.44 109 ASP A C 1
ATOM 842 O O . ASP A 1 109 ? -4.025 25.625 4.765 1.00 34.44 109 ASP A O 1
ATOM 846 N N . PRO A 1 110 ? -4.392 26.595 2.772 1.00 36.91 110 PRO A N 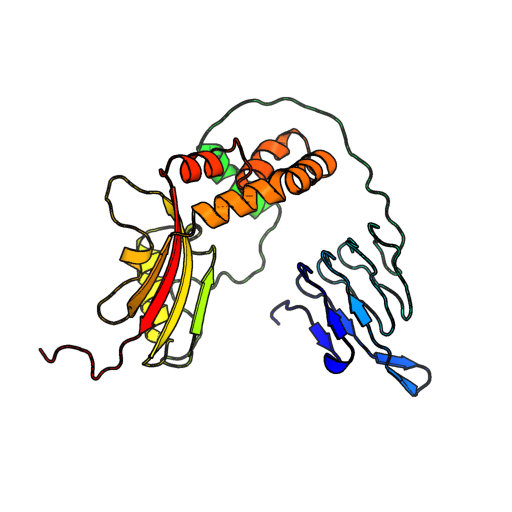1
ATOM 847 C CA . PRO A 1 110 ? -3.473 25.731 2.018 1.00 36.91 110 PRO A CA 1
ATOM 848 C C . PRO A 1 110 ? -2.022 25.765 2.534 1.00 36.91 110 PRO A C 1
ATOM 850 O O . PRO A 1 110 ? -1.300 24.781 2.376 1.00 36.91 110 PRO A O 1
ATOM 853 N N . VAL A 1 111 ? -1.614 26.821 3.249 1.00 36.50 111 VAL A N 1
ATOM 854 C CA . VAL A 1 111 ? -0.320 26.881 3.955 1.00 36.50 111 VAL A CA 1
ATOM 855 C C . VAL A 1 111 ? -0.191 25.779 5.023 1.00 36.50 111 VAL A C 1
ATOM 857 O O . VAL A 1 111 ? 0.894 25.230 5.221 1.00 36.50 111 VAL A O 1
ATOM 860 N N . LYS A 1 112 ? -1.294 25.362 5.665 1.00 35.47 112 LYS A N 1
ATOM 861 C CA . LYS A 1 112 ? -1.280 24.310 6.700 1.00 35.47 112 LYS A CA 1
ATOM 862 C C . LYS A 1 112 ? -1.027 22.907 6.149 1.00 35.47 112 LYS A C 1
ATOM 864 O O . LYS A 1 112 ? -0.580 22.057 6.913 1.00 35.47 112 LYS A O 1
ATOM 869 N N . TYR A 1 113 ? -1.262 22.643 4.859 1.00 35.34 113 TYR A N 1
ATOM 870 C CA . TYR A 1 113 ? -0.9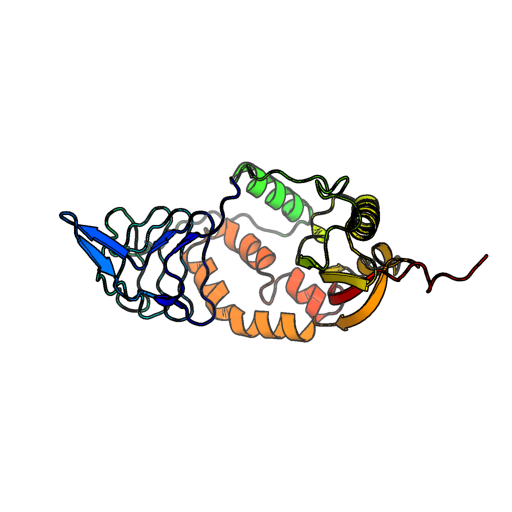02 21.351 4.255 1.00 35.34 113 TYR A CA 1
ATOM 871 C C . TYR A 1 113 ? 0.622 21.171 4.239 1.00 35.34 113 TYR A C 1
ATOM 873 O O . TYR A 1 113 ? 1.139 20.157 4.709 1.00 35.34 113 TYR A O 1
ATOM 881 N N . GLN A 1 114 ? 1.341 22.209 3.803 1.00 35.84 114 GLN A N 1
ATOM 882 C CA . GLN A 1 114 ? 2.804 22.245 3.800 1.00 35.84 114 GLN A CA 1
ATOM 883 C C . GLN A 1 114 ? 3.365 22.219 5.230 1.00 35.84 114 GLN A C 1
ATOM 885 O O . GLN A 1 114 ? 4.270 21.450 5.543 1.00 35.84 114 GLN A O 1
ATOM 890 N N . GLN A 1 115 ? 2.759 22.995 6.131 1.00 33.78 115 GLN A N 1
ATOM 891 C CA . GLN A 1 115 ? 3.153 23.069 7.538 1.00 33.78 115 GLN A CA 1
ATOM 892 C C . GLN A 1 115 ? 2.879 21.758 8.298 1.00 33.78 115 GLN A C 1
ATOM 894 O O . GLN A 1 115 ? 3.646 21.374 9.179 1.00 33.78 115 GLN A O 1
ATOM 899 N N . GLY A 1 116 ? 1.817 21.035 7.932 1.00 37.22 116 GLY A N 1
ATOM 900 C CA . GLY A 1 116 ? 1.522 19.683 8.404 1.00 37.22 116 GLY A CA 1
ATOM 901 C C . GLY A 1 116 ? 2.561 18.663 7.933 1.00 37.22 116 GLY A C 1
ATOM 902 O O . GLY A 1 116 ? 3.023 17.859 8.738 1.00 37.22 116 GLY A O 1
ATOM 903 N N . TYR A 1 117 ? 3.008 18.757 6.676 1.00 37.16 117 TYR A N 1
ATOM 904 C CA . TYR A 1 117 ? 4.132 17.973 6.146 1.00 37.16 117 TYR A CA 1
ATOM 905 C C . TYR A 1 117 ? 5.435 18.246 6.913 1.00 37.16 117 TYR A C 1
ATOM 907 O O . TYR A 1 117 ? 6.116 17.318 7.347 1.00 37.16 117 TYR A O 1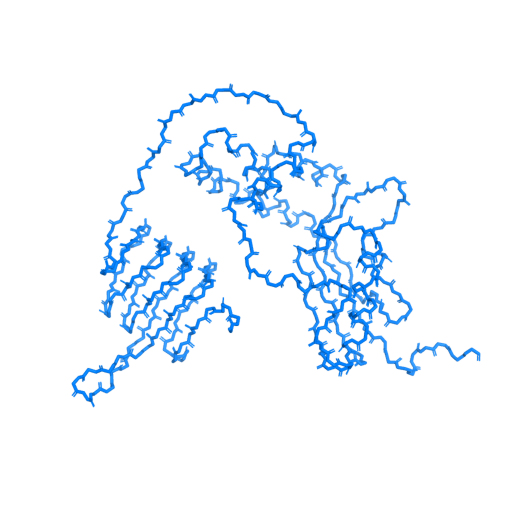
ATOM 915 N N . GLU A 1 118 ? 5.758 19.517 7.166 1.00 36.25 118 GLU A N 1
ATOM 916 C CA . GLU A 1 118 ? 6.914 19.909 7.983 1.00 36.25 118 GLU A CA 1
ATOM 917 C C . GLU A 1 118 ? 6.804 19.429 9.438 1.00 36.25 118 GLU A C 1
ATOM 919 O O . GLU A 1 118 ? 7.805 19.060 10.052 1.00 36.25 118 GLU A O 1
ATOM 924 N N . THR A 1 119 ? 5.593 19.417 9.999 1.00 35.09 119 THR A N 1
ATOM 925 C CA . THR A 1 119 ? 5.319 18.960 11.370 1.00 35.09 119 THR A CA 1
ATOM 926 C C . THR A 1 119 ? 5.458 17.444 11.483 1.00 35.09 119 THR A C 1
ATOM 928 O O . THR A 1 119 ? 6.085 16.970 12.428 1.00 35.09 119 THR A O 1
ATOM 931 N N . ILE A 1 120 ? 4.986 16.682 10.488 1.00 38.22 120 ILE A N 1
ATOM 932 C CA . ILE A 1 120 ? 5.236 15.237 10.385 1.00 38.22 120 ILE A CA 1
ATOM 933 C C . ILE A 1 120 ? 6.727 14.954 10.227 1.00 38.22 120 ILE A C 1
ATOM 935 O O . ILE A 1 120 ? 7.245 14.109 10.948 1.00 38.22 120 ILE A O 1
ATOM 939 N N . ASN A 1 121 ? 7.436 15.679 9.359 1.00 38.38 121 ASN A N 1
ATOM 940 C CA . ASN A 1 121 ? 8.882 15.505 9.180 1.00 38.38 121 ASN A CA 1
ATOM 941 C C . ASN A 1 121 ? 9.681 15.834 10.454 1.00 38.38 121 ASN A C 1
ATOM 943 O O . ASN A 1 121 ? 10.740 15.253 10.687 1.00 38.38 121 ASN A O 1
ATOM 947 N N . LYS A 1 122 ? 9.171 16.736 11.305 1.00 40.44 122 LYS A N 1
ATOM 948 C CA . LYS A 1 122 ? 9.739 17.036 12.631 1.00 40.44 122 LYS A CA 1
ATOM 949 C C . LYS A 1 122 ? 9.364 15.997 13.696 1.00 40.44 122 LYS A C 1
ATOM 951 O O . LYS A 1 122 ? 10.187 15.704 14.558 1.00 40.44 122 LYS A O 1
ATOM 956 N N . MET A 1 123 ? 8.144 15.455 13.664 1.00 32.22 123 MET A N 1
ATOM 957 C CA . MET A 1 123 ? 7.646 14.454 14.625 1.00 32.22 123 MET A CA 1
ATOM 958 C C . MET A 1 123 ? 8.170 13.042 14.345 1.00 32.22 123 MET A C 1
ATOM 960 O O . MET A 1 123 ? 8.389 12.264 15.272 1.00 32.22 123 MET A O 1
ATOM 964 N N . PHE A 1 124 ? 8.395 12.730 13.075 1.00 31.12 124 PHE A N 1
ATOM 965 C CA . PHE A 1 124 ? 8.964 11.488 12.582 1.00 31.12 124 PHE A CA 1
ATOM 966 C C . PHE A 1 124 ? 10.151 11.863 11.696 1.00 31.12 124 PHE A C 1
ATOM 968 O O . PHE A 1 124 ? 9.987 11.978 10.483 1.00 31.12 124 PHE A O 1
ATOM 975 N N . PRO A 1 125 ? 11.343 12.105 12.269 1.00 30.94 125 PRO A N 1
ATOM 976 C CA . PRO A 1 125 ? 12.545 12.256 11.468 1.00 30.94 125 PRO A CA 1
ATOM 977 C C . PRO A 1 125 ? 12.790 10.919 10.765 1.00 30.94 125 PRO A C 1
ATOM 979 O O . PRO A 1 125 ? 13.319 9.972 11.352 1.00 30.94 125 PRO A O 1
ATOM 982 N N . TRP A 1 126 ? 12.317 10.819 9.525 1.00 34.41 126 TRP A N 1
ATOM 983 C CA . TRP A 1 126 ? 12.524 9.675 8.657 1.00 34.41 126 TRP A CA 1
ATOM 984 C C . TRP A 1 126 ? 14.033 9.475 8.522 1.00 34.41 126 TRP A C 1
ATOM 986 O O . TRP A 1 126 ? 14.725 10.239 7.859 1.00 34.41 126 TRP A O 1
ATOM 996 N N . SER A 1 127 ? 14.558 8.449 9.187 1.00 27.88 127 SER A N 1
ATOM 997 C CA . SER A 1 127 ? 15.913 7.943 8.940 1.00 27.88 127 SER A CA 1
ATOM 998 C C . SER A 1 127 ? 15.923 6.932 7.789 1.00 27.88 127 SER A C 1
ATOM 1000 O O . SER A 1 127 ? 16.856 6.140 7.649 1.00 27.88 127 SER A O 1
ATOM 1002 N N . GLU A 1 128 ? 14.896 6.959 6.937 1.00 32.03 128 GLU A N 1
ATOM 1003 C CA . GLU A 1 128 ? 14.935 6.273 5.658 1.00 32.03 128 GLU A CA 1
ATOM 1004 C C . GLU A 1 128 ? 15.772 7.097 4.688 1.00 32.03 128 GLU A C 1
ATOM 1006 O O . GLU A 1 128 ? 15.601 8.306 4.542 1.00 32.03 128 GLU A O 1
ATOM 1011 N N . ARG A 1 129 ? 16.722 6.426 4.037 1.00 30.23 129 ARG A N 1
ATOM 1012 C CA . ARG A 1 129 ? 17.470 6.994 2.922 1.00 30.23 129 ARG A CA 1
ATOM 1013 C C . ARG A 1 129 ? 16.457 7.370 1.846 1.00 30.23 129 ARG A C 1
ATOM 1015 O O . ARG A 1 129 ? 16.008 6.499 1.107 1.00 30.23 129 ARG A O 1
ATOM 1022 N N . SER A 1 130 ? 16.136 8.652 1.736 1.00 36.31 130 SER A N 1
ATOM 1023 C CA . SER A 1 130 ? 15.621 9.229 0.505 1.00 36.31 130 SER A CA 1
ATOM 1024 C C . SER A 1 130 ? 16.681 8.964 -0.559 1.00 36.31 130 SER A C 1
ATOM 1026 O O . SER A 1 130 ? 17.713 9.631 -0.631 1.00 36.31 130 SER A O 1
ATOM 1028 N N . VAL A 1 131 ? 16.480 7.912 -1.350 1.00 38.88 131 VAL A N 1
ATOM 1029 C CA . VAL A 1 131 ? 17.216 7.778 -2.599 1.00 38.88 131 VAL A CA 1
ATOM 1030 C C . VAL A 1 131 ? 16.708 8.930 -3.440 1.00 38.88 131 VAL A C 1
ATOM 1032 O O . VAL A 1 131 ? 15.521 8.990 -3.759 1.00 38.88 131 VAL A O 1
ATOM 1035 N N . ALA A 1 132 ? 17.576 9.902 -3.705 1.00 48.81 132 ALA A N 1
ATOM 1036 C CA . ALA A 1 132 ? 17.230 10.987 -4.596 1.00 48.81 132 ALA A CA 1
ATOM 1037 C C . ALA A 1 132 ? 16.672 10.364 -5.881 1.00 48.81 132 ALA A C 1
ATOM 1039 O O . ALA A 1 132 ? 17.344 9.549 -6.510 1.00 48.81 132 ALA A O 1
ATOM 1040 N N . THR A 1 133 ? 15.478 10.783 -6.300 1.00 54.19 133 THR A N 1
ATOM 1041 C CA . THR A 1 133 ? 14.880 10.451 -7.612 1.00 54.19 133 THR A CA 1
ATOM 1042 C C . THR A 1 133 ? 15.816 10.747 -8.789 1.00 54.19 133 THR A C 1
ATOM 1044 O O . THR A 1 133 ? 15.575 10.323 -9.912 1.00 54.19 133 THR A O 1
ATOM 1047 N N . LYS A 1 134 ? 16.904 11.473 -8.510 1.00 61.47 134 LYS A N 1
ATOM 1048 C CA . LYS A 1 134 ? 18.000 11.839 -9.398 1.00 61.47 134 LYS A CA 1
ATOM 1049 C C . LYS A 1 134 ? 18.936 10.679 -9.747 1.00 61.47 134 LYS A C 1
ATOM 1051 O O . LYS A 1 134 ? 19.598 10.782 -10.772 1.00 61.47 134 LYS A O 1
ATOM 1056 N N . HIS A 1 135 ? 19.050 9.643 -8.907 1.00 75.56 135 HIS A N 1
ATOM 1057 C CA . HIS A 1 135 ? 19.892 8.485 -9.214 1.00 75.56 135 HIS A CA 1
ATOM 1058 C C . HIS A 1 135 ? 19.499 7.229 -8.425 1.00 75.56 135 HIS A C 1
ATOM 1060 O O . HIS A 1 135 ? 19.714 7.147 -7.212 1.00 75.56 135 HIS A O 1
ATOM 1066 N N . LEU A 1 136 ? 18.964 6.227 -9.121 1.00 75.38 136 LEU A N 1
ATOM 1067 C CA . LEU A 1 136 ? 18.679 4.915 -8.549 1.00 75.38 136 LEU A CA 1
ATOM 1068 C C . LEU A 1 136 ? 19.987 4.106 -8.448 1.00 75.38 136 LEU A C 1
ATOM 1070 O O . LEU A 1 136 ? 20.671 3.950 -9.462 1.00 75.38 136 LEU A O 1
ATOM 1074 N N . PRO A 1 137 ? 20.342 3.540 -7.276 1.00 81.50 137 PRO A N 1
ATOM 1075 C CA . PRO A 1 137 ? 21.566 2.760 -7.071 1.00 81.50 137 PRO A CA 1
ATOM 1076 C C . PRO A 1 137 ? 21.419 1.339 -7.640 1.00 81.50 137 PRO A C 1
ATOM 1078 O O . PRO A 1 137 ? 21.586 0.344 -6.938 1.00 81.50 137 PRO A O 1
ATOM 1081 N N . LEU A 1 138 ? 21.033 1.263 -8.908 1.00 82.94 138 LEU A N 1
ATOM 1082 C CA . LEU A 1 138 ? 20.754 0.057 -9.669 1.00 82.94 138 LEU A CA 1
ATOM 1083 C C . LEU A 1 138 ? 21.510 0.146 -10.993 1.00 82.94 138 LEU A C 1
ATOM 1085 O O . LEU A 1 138 ? 21.643 1.228 -11.577 1.00 82.94 138 LEU A O 1
ATOM 1089 N N . GLU A 1 139 ? 22.011 -0.992 -11.457 1.00 85.69 139 GLU A N 1
ATOM 1090 C CA . GLU A 1 139 ? 22.721 -1.089 -12.729 1.00 85.69 139 GLU A CA 1
ATOM 1091 C C . GLU A 1 139 ? 21.772 -0.837 -13.907 1.00 85.69 139 GLU A C 1
ATOM 1093 O O . GLU A 1 139 ? 20.548 -0.962 -13.788 1.00 85.69 139 GLU A O 1
ATOM 1098 N N . ASN A 1 140 ? 22.340 -0.470 -15.053 1.00 93.31 140 ASN A N 1
ATOM 1099 C CA . ASN A 1 140 ? 21.561 -0.297 -16.273 1.00 93.31 140 ASN A CA 1
ATOM 1100 C C . ASN A 1 140 ? 20.909 -1.628 -16.660 1.00 93.31 140 ASN A C 1
ATOM 1102 O O . ASN A 1 140 ? 21.543 -2.674 -16.543 1.00 93.31 140 ASN A O 1
ATOM 1106 N N . GLU A 1 141 ? 19.663 -1.578 -17.130 1.00 94.56 141 GLU A N 1
ATOM 1107 C CA . GLU A 1 141 ? 18.945 -2.749 -17.658 1.00 94.56 141 GLU A CA 1
ATOM 1108 C C . GLU A 1 141 ? 18.957 -3.965 -16.710 1.00 94.56 141 GLU A C 1
ATOM 1110 O O . GLU A 1 141 ? 19.080 -5.125 -17.111 1.00 94.56 141 GLU A O 1
ATOM 1115 N N . SER A 1 142 ? 18.834 -3.701 -15.413 1.00 89.19 142 SER A N 1
ATOM 1116 C CA . SER A 1 142 ? 18.899 -4.720 -14.365 1.00 89.19 142 SER A CA 1
ATOM 1117 C C . SER A 1 142 ? 17.527 -5.134 -13.835 1.00 89.19 142 SER A C 1
ATOM 1119 O O . SER A 1 142 ? 17.416 -6.187 -13.207 1.00 89.19 142 SER A O 1
ATOM 1121 N N . ILE A 1 143 ? 16.486 -4.342 -14.106 1.00 90.00 143 ILE A N 1
ATOM 1122 C CA . ILE A 1 143 ? 15.153 -4.493 -13.520 1.00 90.00 143 ILE A CA 1
ATOM 1123 C C . ILE A 1 143 ? 14.115 -4.820 -14.590 1.00 90.00 143 ILE A C 1
ATOM 1125 O O . ILE A 1 143 ? 14.060 -4.184 -15.640 1.00 90.00 143 ILE A O 1
ATOM 1129 N N . ASP A 1 144 ? 13.250 -5.785 -14.292 1.00 83.81 144 ASP A N 1
ATOM 1130 C CA . ASP A 1 144 ? 12.115 -6.132 -15.151 1.00 83.81 144 ASP A CA 1
ATOM 1131 C C . ASP A 1 144 ? 10.889 -5.247 -14.865 1.00 83.81 144 ASP A C 1
ATOM 1133 O O . ASP A 1 144 ? 10.173 -4.862 -15.787 1.00 83.81 144 ASP A O 1
ATOM 1137 N N . ILE A 1 145 ? 10.634 -4.912 -13.592 1.00 88.75 145 ILE A N 1
ATOM 1138 C CA . ILE A 1 145 ? 9.450 -4.154 -13.157 1.00 88.75 145 ILE A CA 1
ATOM 1139 C C . ILE A 1 145 ? 9.819 -3.120 -12.084 1.00 88.75 145 ILE A C 1
ATOM 1141 O O . ILE A 1 145 ? 10.426 -3.460 -11.070 1.00 88.75 145 ILE A O 1
ATOM 1145 N N . ILE A 1 146 ? 9.377 -1.875 -12.265 1.00 87.31 146 ILE A N 1
ATOM 1146 C CA . ILE A 1 146 ? 9.396 -0.811 -11.252 1.00 87.31 146 ILE A CA 1
ATOM 1147 C C . ILE A 1 146 ? 7.969 -0.555 -10.770 1.00 87.31 146 ILE A C 1
ATOM 1149 O O . ILE A 1 146 ? 7.053 -0.401 -11.575 1.00 87.31 146 ILE A O 1
ATOM 1153 N N . LEU A 1 147 ? 7.786 -0.449 -9.454 1.00 86.25 147 LEU A N 1
ATOM 1154 C CA . LEU A 1 147 ? 6.529 -0.021 -8.839 1.00 86.25 147 LEU A CA 1
ATOM 1155 C C . LEU A 1 147 ? 6.669 1.413 -8.322 1.00 86.25 147 LEU A C 1
ATOM 1157 O O . LEU A 1 147 ? 7.549 1.698 -7.513 1.00 86.25 147 LEU A O 1
ATOM 1161 N N . CYS A 1 148 ? 5.781 2.302 -8.759 1.00 85.69 148 CYS A N 1
ATOM 1162 C CA . CYS A 1 148 ? 5.711 3.690 -8.312 1.00 85.69 148 CYS A CA 1
ATOM 1163 C C . CYS A 1 148 ? 4.266 4.028 -7.919 1.00 85.69 148 CYS A C 1
ATOM 1165 O O . CYS A 1 148 ? 3.456 4.446 -8.743 1.00 85.69 148 CYS A O 1
ATOM 1167 N N . ILE A 1 149 ? 3.921 3.784 -6.655 1.00 85.12 149 ILE A N 1
ATOM 1168 C CA . ILE A 1 149 ? 2.555 3.930 -6.137 1.00 85.12 149 ILE A CA 1
ATOM 1169 C C . ILE A 1 149 ? 2.559 5.017 -5.066 1.00 85.12 149 ILE A C 1
ATOM 1171 O O . ILE A 1 149 ? 3.335 4.913 -4.121 1.00 85.12 149 ILE A O 1
ATOM 1175 N N . GLN A 1 150 ? 1.689 6.024 -5.191 1.00 83.94 150 GLN A N 1
ATOM 1176 C CA . GLN A 1 150 ? 1.535 7.114 -4.213 1.00 83.94 150 GLN A CA 1
ATOM 1177 C C . GLN A 1 150 ? 2.863 7.778 -3.832 1.00 83.94 150 GLN A C 1
ATOM 1179 O O . GLN A 1 150 ? 3.153 7.977 -2.655 1.00 83.94 150 GLN A O 1
ATOM 1184 N N . ALA A 1 151 ? 3.689 8.096 -4.825 1.00 78.94 151 ALA A N 1
ATOM 1185 C CA . ALA A 1 151 ? 5.043 8.591 -4.589 1.00 78.94 151 ALA A CA 1
ATOM 1186 C C . ALA A 1 151 ? 5.352 9.885 -5.344 1.00 78.94 151 ALA A C 1
ATOM 1188 O O . ALA A 1 151 ? 6.088 10.730 -4.842 1.00 78.94 151 ALA A O 1
ATOM 1189 N N . THR A 1 152 ? 4.788 10.074 -6.537 1.00 77.19 152 THR A N 1
ATOM 1190 C CA . THR A 1 152 ? 5.156 11.190 -7.419 1.00 77.19 152 THR A CA 1
ATOM 1191 C C . THR A 1 152 ? 4.683 12.544 -6.912 1.00 77.19 152 THR A C 1
ATOM 1193 O O . THR A 1 152 ? 5.318 13.553 -7.200 1.00 77.19 152 THR A O 1
ATOM 1196 N N . HIS A 1 153 ? 3.636 12.585 -6.088 1.00 73.50 153 HIS A N 1
ATOM 1197 C CA . HIS A 1 153 ? 3.218 13.815 -5.412 1.00 73.50 153 HIS A CA 1
ATOM 1198 C C . HIS A 1 153 ? 4.225 14.324 -4.367 1.00 73.50 153 HIS A C 1
ATOM 1200 O O . HIS A 1 153 ? 4.138 15.478 -3.955 1.00 73.50 153 HIS A O 1
ATOM 1206 N N . ALA A 1 154 ? 5.161 13.478 -3.924 1.00 67.62 154 ALA A N 1
ATOM 1207 C CA . ALA A 1 154 ? 6.247 13.862 -3.028 1.00 67.62 154 ALA A CA 1
ATOM 1208 C C . ALA A 1 154 ? 7.485 14.368 -3.789 1.00 67.62 154 ALA A C 1
ATOM 1210 O O . ALA A 1 154 ? 8.515 14.631 -3.174 1.00 67.62 154 ALA A O 1
ATOM 1211 N N . PHE A 1 155 ? 7.427 14.462 -5.122 1.00 71.62 155 PHE A N 1
ATOM 1212 C CA . PHE A 1 155 ? 8.536 14.976 -5.915 1.00 71.62 155 PHE A CA 1
ATOM 1213 C C . PHE A 1 155 ? 8.455 16.501 -5.946 1.00 71.62 155 PHE A C 1
ATOM 1215 O O . PHE A 1 155 ? 7.457 17.065 -6.387 1.00 71.62 155 PHE A O 1
ATOM 1222 N N . ASP A 1 156 ? 9.521 17.153 -5.482 1.00 53.38 156 ASP A N 1
ATOM 1223 C CA . ASP A 1 156 ? 9.535 18.594 -5.203 1.00 53.38 156 ASP A CA 1
ATOM 1224 C C . ASP A 1 156 ? 9.209 19.473 -6.427 1.00 53.38 156 ASP A C 1
ATOM 1226 O O . ASP A 1 156 ? 8.675 20.570 -6.277 1.00 53.38 156 ASP A O 1
ATOM 1230 N N . GLU A 1 157 ? 9.518 19.008 -7.646 1.00 66.62 157 GLU A N 1
ATOM 1231 C CA . GLU A 1 157 ? 9.338 19.771 -8.887 1.00 66.62 157 GLU A CA 1
ATOM 1232 C C . GLU A 1 157 ? 9.017 18.865 -10.094 1.00 66.62 157 GLU A C 1
ATOM 1234 O O . GLU A 1 157 ? 9.483 17.722 -10.144 1.00 66.62 157 GLU A O 1
ATOM 1239 N N . PRO A 1 158 ? 8.346 19.377 -11.149 1.00 68.19 158 PRO A N 1
ATOM 1240 C CA . PRO A 1 158 ? 8.120 18.636 -12.397 1.00 68.19 158 PRO A CA 1
ATOM 1241 C C . PRO A 1 158 ? 9.396 18.039 -13.007 1.00 68.19 158 PRO A C 1
ATOM 1243 O O . PRO A 1 158 ? 9.385 16.933 -13.541 1.00 68.19 158 PRO A O 1
ATOM 1246 N N . LYS A 1 159 ? 10.531 18.732 -12.858 1.00 75.12 159 LYS A N 1
ATOM 1247 C CA . LYS A 1 159 ? 11.842 18.254 -13.314 1.00 75.12 159 LYS A CA 1
ATOM 1248 C C . LYS A 1 159 ? 12.263 16.946 -12.635 1.00 75.12 159 LYS A C 1
ATOM 1250 O O . LYS A 1 159 ? 12.933 16.131 -13.264 1.00 75.12 159 LYS A O 1
ATOM 1255 N N . ALA A 1 160 ? 11.870 16.729 -11.380 1.00 77.38 160 ALA A N 1
ATOM 1256 C CA . ALA A 1 160 ? 12.159 15.496 -10.656 1.00 77.38 160 ALA A CA 1
ATOM 1257 C C . ALA A 1 160 ? 11.349 14.303 -11.197 1.00 77.38 160 ALA A C 1
ATOM 1259 O O . ALA A 1 160 ? 11.856 13.184 -11.185 1.00 77.38 160 ALA A O 1
ATOM 1260 N N . ILE A 1 161 ? 10.143 14.535 -11.733 1.00 82.12 161 ILE A N 1
ATOM 1261 C CA . ILE A 1 161 ? 9.334 13.498 -12.397 1.00 82.12 161 ILE A CA 1
ATOM 1262 C C . ILE A 1 161 ? 10.031 13.033 -13.678 1.00 82.12 161 ILE A C 1
ATOM 1264 O O . ILE A 1 161 ? 10.228 11.836 -13.871 1.00 82.12 161 ILE A O 1
ATOM 1268 N N . THR A 1 162 ? 10.485 13.967 -14.516 1.00 85.75 162 THR A N 1
ATOM 1269 C CA . THR A 1 162 ? 11.219 13.624 -15.745 1.00 85.75 162 THR A CA 1
ATOM 1270 C C . THR A 1 162 ? 12.571 12.965 -15.441 1.00 85.75 162 THR A C 1
ATOM 1272 O O . THR A 1 162 ? 12.972 12.027 -16.122 1.00 85.75 162 THR A O 1
ATOM 1275 N N . GLN A 1 163 ? 13.276 13.399 -14.389 1.00 85.88 163 GLN A N 1
ATOM 1276 C CA . GLN A 1 163 ? 14.508 12.736 -13.936 1.00 85.88 163 GLN A CA 1
ATOM 1277 C C . GLN A 1 163 ? 14.256 11.294 -13.492 1.00 85.88 163 GLN A C 1
ATOM 1279 O O . GLN A 1 163 ? 15.000 10.400 -13.887 1.00 85.88 163 GLN A O 1
ATOM 1284 N N . PHE A 1 164 ? 13.187 11.064 -12.729 1.00 89.50 164 PHE A N 1
ATOM 1285 C CA . PHE A 1 164 ? 12.763 9.722 -12.353 1.00 89.50 164 PHE A CA 1
ATOM 1286 C C . PHE A 1 164 ? 12.436 8.865 -13.582 1.00 89.50 164 PHE A C 1
ATOM 1288 O O . PHE A 1 164 ? 12.868 7.719 -13.643 1.00 89.50 164 PHE A O 1
ATOM 1295 N N . ALA A 1 165 ? 11.728 9.414 -14.574 1.00 91.25 165 ALA A N 1
ATOM 1296 C CA . ALA A 1 165 ? 11.413 8.699 -15.810 1.00 91.25 165 ALA A CA 1
ATOM 1297 C C . ALA A 1 165 ? 12.684 8.267 -16.565 1.00 91.25 165 ALA A C 1
ATOM 1299 O O . ALA A 1 165 ? 12.798 7.112 -16.970 1.00 91.25 165 ALA A O 1
ATOM 1300 N N . ASN A 1 166 ? 13.683 9.150 -16.665 1.00 92.62 166 ASN A N 1
ATOM 1301 C CA . ASN A 1 166 ? 14.976 8.827 -17.279 1.00 92.62 166 ASN A CA 1
ATOM 1302 C C . ASN A 1 166 ? 15.725 7.728 -16.514 1.00 92.62 166 ASN A C 1
ATOM 1304 O O . ASN A 1 166 ? 16.289 6.816 -17.116 1.00 92.62 166 ASN A O 1
ATOM 1308 N N . GLU A 1 167 ? 15.715 7.786 -15.183 1.00 92.75 167 GLU A N 1
ATOM 1309 C CA . GLU A 1 167 ? 16.319 6.742 -14.355 1.00 92.75 167 GLU A CA 1
ATOM 1310 C C . GLU A 1 167 ? 15.569 5.412 -14.482 1.00 92.75 167 GLU A C 1
ATOM 1312 O O . GLU A 1 167 ? 16.212 4.368 -14.574 1.00 92.75 167 GLU A O 1
ATOM 1317 N N . ALA A 1 168 ? 14.235 5.435 -14.561 1.00 93.25 168 ALA A N 1
ATOM 1318 C CA . ALA A 1 168 ? 13.421 4.253 -14.818 1.00 93.25 168 ALA A CA 1
ATOM 1319 C C . ALA A 1 168 ? 13.777 3.617 -16.171 1.00 93.25 168 ALA A C 1
ATOM 1321 O O . ALA A 1 168 ? 14.029 2.416 -16.225 1.00 93.25 168 ALA A O 1
ATOM 1322 N N . ILE A 1 169 ? 13.896 4.415 -17.238 1.00 94.94 169 ILE A N 1
ATOM 1323 C CA . ILE A 1 169 ? 14.359 3.948 -18.556 1.00 94.94 169 ILE A CA 1
ATOM 1324 C C . ILE A 1 169 ? 15.746 3.311 -18.455 1.00 94.94 169 ILE A C 1
ATOM 1326 O O . ILE A 1 169 ? 15.973 2.233 -19.007 1.00 94.94 169 ILE A O 1
ATOM 1330 N N . ARG A 1 170 ? 16.678 3.949 -17.738 1.00 94.69 170 ARG A N 1
ATOM 1331 C CA . ARG A 1 170 ? 18.051 3.457 -17.586 1.00 94.69 170 ARG A CA 1
ATOM 1332 C C . ARG A 1 170 ? 18.098 2.077 -16.931 1.00 94.69 170 ARG A C 1
ATOM 1334 O O . ARG A 1 170 ? 18.832 1.208 -17.400 1.00 94.69 170 ARG A O 1
ATOM 1341 N N . VAL A 1 171 ? 17.352 1.873 -15.846 1.00 94.38 171 VAL A N 1
ATOM 1342 C CA . VAL A 1 171 ? 17.433 0.630 -15.059 1.00 94.38 171 VAL A CA 1
ATOM 1343 C C . VAL A 1 171 ? 16.520 -0.479 -15.585 1.00 94.38 171 VAL A C 1
ATOM 1345 O O . VAL A 1 171 ? 16.794 -1.650 -15.326 1.00 94.38 171 VAL A O 1
ATOM 1348 N N . LEU A 1 172 ? 15.454 -0.143 -16.321 1.00 94.81 172 LEU A N 1
ATOM 1349 C CA . LEU A 1 172 ? 14.564 -1.136 -16.919 1.00 94.81 172 LEU A CA 1
ATOM 1350 C C . LEU A 1 172 ? 15.263 -1.866 -18.064 1.00 94.81 172 LEU A C 1
ATOM 1352 O O . LEU A 1 172 ? 15.902 -1.255 -18.924 1.00 94.81 172 LEU A O 1
ATOM 1356 N N . ARG A 1 173 ? 15.101 -3.185 -18.114 1.00 94.81 173 ARG A N 1
ATOM 1357 C CA . ARG A 1 173 ? 15.426 -3.978 -19.304 1.00 94.81 173 ARG A CA 1
ATOM 1358 C C . ARG A 1 173 ? 14.535 -3.577 -20.484 1.00 94.81 173 ARG A C 1
ATOM 1360 O O . ARG A 1 173 ? 13.430 -3.078 -20.261 1.00 94.81 173 ARG A O 1
ATOM 1367 N N . PRO A 1 174 ? 14.962 -3.817 -21.735 1.00 94.62 174 PRO A N 1
ATOM 1368 C CA . PRO A 1 174 ? 14.050 -3.788 -22.877 1.00 94.62 174 PRO A CA 1
ATOM 1369 C C . PRO A 1 174 ? 12.811 -4.656 -22.595 1.00 94.62 174 PRO A C 1
ATOM 1371 O O . PRO A 1 174 ? 12.953 -5.757 -22.065 1.00 94.62 174 PRO A O 1
ATOM 1374 N N . ASN A 1 175 ? 11.612 -4.166 -22.923 1.00 93.62 175 ASN A N 1
ATOM 1375 C CA . ASN A 1 175 ? 10.309 -4.745 -22.545 1.00 93.62 175 ASN A CA 1
ATOM 1376 C C . ASN A 1 175 ? 9.972 -4.737 -21.045 1.00 93.62 175 ASN A C 1
ATOM 1378 O O . ASN A 1 175 ? 8.959 -5.316 -20.654 1.00 93.62 175 ASN A O 1
ATOM 1382 N N . GLY A 1 176 ? 10.782 -4.096 -20.203 1.00 94.38 176 GLY A N 1
ATOM 1383 C CA . GLY A 1 176 ? 10.479 -3.904 -18.789 1.00 94.38 176 GLY A CA 1
ATOM 1384 C C . GLY A 1 176 ? 9.337 -2.910 -18.565 1.00 94.38 176 GLY A C 1
ATOM 1385 O O . GLY A 1 176 ? 9.024 -2.091 -19.434 1.00 94.38 176 GLY A O 1
ATOM 1386 N N . TYR A 1 177 ? 8.732 -2.960 -17.379 1.00 93.69 177 TYR A N 1
ATOM 1387 C CA . TYR A 1 177 ? 7.533 -2.189 -17.053 1.00 93.69 177 TYR A CA 1
ATOM 1388 C C . TYR A 1 177 ? 7.738 -1.224 -15.887 1.00 93.69 177 TYR A C 1
ATOM 1390 O O . TYR A 1 177 ? 8.297 -1.580 -14.852 1.00 93.69 177 TYR A O 1
ATOM 1398 N N . LEU A 1 178 ? 7.185 -0.019 -16.009 1.00 95.12 178 LEU A N 1
ATOM 1399 C CA . LEU A 1 178 ? 6.933 0.872 -14.879 1.00 95.12 178 LEU A CA 1
ATOM 1400 C C . LEU A 1 178 ? 5.430 0.863 -14.587 1.00 95.12 178 LEU A C 1
ATOM 1402 O O . LEU A 1 178 ? 4.623 1.323 -15.392 1.00 95.12 178 LEU A O 1
ATOM 1406 N N . LEU A 1 179 ? 5.054 0.350 -13.418 1.00 93.12 179 LEU A N 1
ATOM 1407 C CA . LEU A 1 179 ? 3.677 0.363 -12.936 1.00 93.12 179 LEU A CA 1
ATOM 1408 C C . LEU A 1 179 ? 3.496 1.571 -12.024 1.00 93.12 179 LEU A C 1
ATOM 1410 O O . LEU A 1 179 ? 4.053 1.627 -10.925 1.00 93.12 179 LEU A O 1
ATOM 1414 N N . TRP A 1 180 ? 2.718 2.540 -12.490 1.00 93.56 180 TRP A N 1
ATOM 1415 C CA . TRP A 1 180 ? 2.512 3.809 -11.813 1.00 93.56 180 TRP A CA 1
ATOM 1416 C C . TRP A 1 180 ? 1.059 3.967 -11.363 1.00 93.56 180 TRP A C 1
ATOM 1418 O O . TRP A 1 180 ? 0.120 3.620 -12.084 1.00 93.56 180 TRP A O 1
ATOM 1428 N N . CYS A 1 181 ? 0.861 4.482 -10.153 1.00 91.00 181 CYS A N 1
ATOM 1429 C CA . CYS A 1 181 ? -0.467 4.722 -9.603 1.00 91.00 181 CYS A CA 1
ATOM 1430 C C . CYS A 1 181 ? -0.435 5.909 -8.641 1.00 91.00 181 CYS A C 1
ATOM 1432 O O . CYS A 1 181 ? 0.134 5.802 -7.554 1.00 91.00 181 CYS A O 1
ATOM 1434 N N . ASP A 1 182 ? -1.031 7.037 -9.019 1.00 88.19 182 ASP A N 1
ATOM 1435 C CA . ASP A 1 182 ? -1.046 8.226 -8.165 1.00 88.19 182 ASP A CA 1
ATOM 1436 C C . ASP A 1 182 ? -2.246 9.138 -8.446 1.00 88.19 182 ASP A C 1
ATOM 1438 O O . ASP A 1 182 ? -2.999 8.960 -9.415 1.00 88.19 182 ASP A O 1
ATOM 1442 N N . PHE A 1 183 ? -2.415 10.128 -7.568 1.00 80.94 183 PHE A N 1
ATOM 1443 C CA . PHE A 1 183 ? -3.369 11.208 -7.763 1.00 80.94 183 PHE A CA 1
ATOM 1444 C C . PHE A 1 183 ? -2.747 12.336 -8.598 1.00 80.94 183 PHE A C 1
ATOM 1446 O O . PHE A 1 183 ? -1.620 12.770 -8.378 1.00 80.94 183 PHE A O 1
ATOM 1453 N N . CYS A 1 184 ? -3.520 12.850 -9.545 1.00 76.94 184 CYS A N 1
ATOM 1454 C CA . CYS A 1 184 ? -3.175 13.983 -10.390 1.00 76.94 184 CYS A CA 1
ATOM 1455 C C . CYS A 1 184 ? -4.160 15.115 -10.130 1.00 76.94 184 CYS A C 1
ATOM 1457 O O . CYS A 1 184 ? -5.369 14.933 -10.293 1.00 76.94 184 CYS A O 1
ATOM 1459 N N . TYR A 1 185 ? -3.659 16.303 -9.806 1.00 72.06 185 TYR A N 1
ATOM 1460 C CA . TYR A 1 185 ? -4.458 17.515 -9.954 1.00 72.06 185 TYR A CA 1
ATOM 1461 C C . TYR A 1 185 ? -4.525 17.892 -11.427 1.00 72.06 185 TYR A C 1
ATOM 1463 O O . TYR A 1 185 ? -3.510 17.871 -12.125 1.00 72.06 185 TYR A O 1
ATOM 1471 N N . ILE A 1 186 ? -5.712 18.262 -11.897 1.00 64.12 186 ILE A N 1
ATOM 1472 C CA . ILE A 1 186 ? -5.848 18.866 -13.216 1.00 64.12 186 ILE A CA 1
ATOM 1473 C C . ILE A 1 186 ? -5.415 20.324 -13.065 1.00 64.12 186 ILE A C 1
ATOM 1475 O O . ILE A 1 186 ? -6.188 21.176 -12.629 1.00 64.12 186 ILE A O 1
ATOM 1479 N N . ASN A 1 187 ? -4.147 20.612 -13.353 1.00 53.12 187 ASN A N 1
ATOM 1480 C CA . ASN A 1 187 ? -3.673 21.988 -13.438 1.00 53.12 187 ASN A CA 1
ATOM 1481 C C . ASN A 1 187 ? -4.095 22.603 -14.786 1.00 53.12 187 ASN A C 1
ATOM 1483 O O . ASN A 1 187 ? -4.255 21.915 -15.794 1.00 53.12 187 ASN A O 1
ATOM 1487 N N . GLY A 1 188 ? -4.285 23.926 -14.810 1.00 50.81 188 GLY A N 1
ATOM 1488 C CA . GLY A 1 188 ? -4.772 24.658 -15.989 1.00 50.81 188 GLY A CA 1
ATOM 1489 C C . GLY A 1 188 ? -3.866 24.584 -17.229 1.00 50.81 188 GLY A C 1
ATOM 1490 O O . GLY A 1 188 ? -4.271 25.035 -18.294 1.00 50.81 188 GLY A O 1
ATOM 1491 N N . SER A 1 189 ? -2.663 24.011 -17.108 1.00 59.56 189 SER A N 1
ATOM 1492 C CA . SER A 1 189 ? -1.739 23.730 -18.214 1.00 59.56 189 SER A CA 1
ATOM 1493 C C . SER A 1 189 ? -2.107 22.495 -19.045 1.00 59.56 189 SER A C 1
ATOM 1495 O O . SER A 1 189 ? -1.575 22.337 -20.137 1.00 59.56 189 SER A O 1
ATOM 1497 N N . GLY A 1 190 ? -2.971 21.603 -18.546 1.00 62.00 190 GLY A N 1
ATOM 1498 C CA . GLY A 1 190 ? -3.399 20.392 -19.260 1.00 62.00 190 GLY A CA 1
ATOM 1499 C C . GLY A 1 190 ? -2.386 19.235 -19.284 1.00 62.00 190 GLY A C 1
ATOM 1500 O O . GLY A 1 190 ? -2.759 18.134 -19.680 1.00 62.00 190 GLY A O 1
ATOM 1501 N N . THR A 1 191 ? -1.141 19.442 -18.840 1.00 69.50 191 THR A N 1
ATOM 1502 C CA . THR A 1 191 ? -0.110 18.392 -18.728 1.00 69.50 191 THR A CA 1
ATOM 1503 C C . THR A 1 191 ? -0.243 17.618 -17.416 1.00 69.50 191 THR A C 1
ATOM 1505 O O . THR A 1 191 ? -0.088 18.187 -16.334 1.00 69.50 191 THR A O 1
ATOM 1508 N N . SER A 1 192 ? -0.488 16.310 -17.502 1.00 80.81 192 SER A N 1
ATOM 1509 C CA . SER A 1 192 ? -0.576 15.418 -16.341 1.00 80.81 192 SER A CA 1
ATOM 1510 C C . SER A 1 192 ? 0.791 14.853 -15.940 1.00 80.81 192 SER A C 1
ATOM 1512 O O . SER A 1 192 ? 1.717 14.790 -16.742 1.00 80.81 192 SER A O 1
ATOM 1514 N N . VAL A 1 193 ? 0.913 14.357 -14.703 1.00 84.25 193 VAL A N 1
ATOM 1515 C CA . VAL A 1 193 ? 2.144 13.703 -14.208 1.00 84.25 193 VAL A CA 1
ATOM 1516 C C . VAL A 1 193 ? 2.571 12.538 -15.101 1.00 84.25 193 VAL A C 1
ATOM 1518 O O . VAL A 1 193 ? 3.744 12.419 -15.433 1.00 84.25 193 VAL A O 1
ATOM 1521 N N . TYR A 1 194 ? 1.624 11.710 -15.542 1.00 87.75 194 TYR A N 1
ATOM 1522 C CA . TYR A 1 194 ? 1.926 10.598 -16.441 1.00 87.75 194 TYR A CA 1
ATOM 1523 C C . TYR A 1 194 ? 2.407 11.054 -17.828 1.00 87.75 194 TYR A C 1
ATOM 1525 O O . TYR A 1 194 ? 3.153 10.315 -18.462 1.00 87.75 194 TYR A O 1
ATOM 1533 N N . ASP A 1 195 ? 2.055 12.265 -18.280 1.00 87.94 195 ASP A N 1
ATOM 1534 C CA . ASP A 1 195 ? 2.570 12.824 -19.539 1.00 87.94 195 ASP A CA 1
ATOM 1535 C C . ASP A 1 195 ? 4.044 13.229 -19.400 1.00 87.94 195 ASP A C 1
ATOM 1537 O O . ASP A 1 195 ? 4.795 13.160 -20.364 1.00 87.94 195 ASP A O 1
ATOM 1541 N N . LEU A 1 196 ? 4.478 13.610 -18.192 1.00 87.56 196 LEU A N 1
ATOM 1542 C CA . LEU A 1 196 ? 5.886 13.895 -17.885 1.00 87.56 196 LEU A CA 1
ATOM 1543 C C . LEU A 1 196 ? 6.737 12.626 -17.734 1.00 87.56 196 LEU A C 1
ATOM 1545 O O . LEU A 1 196 ? 7.965 12.714 -17.772 1.00 87.56 196 LEU A O 1
ATOM 1549 N N . ILE A 1 197 ? 6.092 11.479 -17.497 1.00 91.06 197 ILE A N 1
ATOM 1550 C CA . ILE A 1 197 ? 6.741 10.165 -17.399 1.00 91.06 197 ILE A CA 1
ATOM 1551 C C . ILE A 1 197 ? 6.845 9.512 -18.779 1.00 91.06 197 ILE A C 1
ATOM 1553 O O . ILE A 1 197 ? 7.852 8.873 -19.075 1.00 91.06 197 ILE A O 1
ATOM 1557 N N . ALA A 1 198 ? 5.809 9.660 -19.608 1.00 92.81 198 ALA A N 1
ATOM 1558 C CA . ALA A 1 198 ? 5.773 9.091 -20.946 1.00 92.81 198 ALA A CA 1
ATOM 1559 C C . ALA A 1 198 ? 6.859 9.692 -21.851 1.00 92.81 198 ALA A C 1
ATOM 1561 O O . ALA A 1 198 ? 7.118 10.896 -21.836 1.00 92.81 198 ALA A O 1
ATOM 1562 N N . SER A 1 199 ? 7.454 8.852 -22.691 1.00 93.81 199 SER A N 1
ATOM 1563 C CA . SER A 1 199 ? 8.391 9.258 -23.738 1.00 93.81 199 SER A CA 1
ATOM 1564 C C . SER A 1 199 ? 8.335 8.283 -24.917 1.00 93.81 199 SER A C 1
ATOM 1566 O O . SER A 1 199 ? 7.600 7.294 -24.882 1.00 93.81 199 SER A O 1
ATOM 1568 N N . ASP A 1 200 ? 9.131 8.532 -25.959 1.00 92.19 200 ASP A N 1
ATOM 1569 C CA . ASP A 1 200 ? 9.251 7.608 -27.094 1.00 92.19 200 ASP A CA 1
ATOM 1570 C C . ASP A 1 200 ? 9.857 6.249 -26.695 1.00 92.19 200 ASP A C 1
ATOM 1572 O O . ASP A 1 200 ? 9.543 5.234 -27.324 1.00 92.19 200 ASP A O 1
ATOM 1576 N N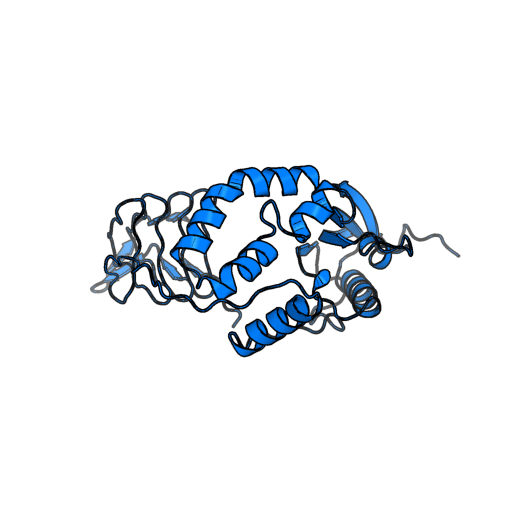 . GLU A 1 201 ? 10.682 6.228 -25.638 1.00 94.94 201 GLU A N 1
ATOM 1577 C CA . GLU A 1 201 ? 11.327 5.031 -25.081 1.00 94.94 201 GLU A CA 1
ATOM 1578 C C . GLU A 1 201 ? 10.491 4.352 -23.988 1.00 94.94 201 GLU A C 1
ATOM 1580 O O . GLU A 1 201 ? 10.555 3.131 -23.853 1.00 94.94 201 GLU A O 1
ATOM 1585 N N . LEU A 1 202 ? 9.708 5.117 -23.219 1.00 95.19 202 LEU A N 1
ATOM 1586 C CA . LEU A 1 202 ? 8.838 4.630 -22.145 1.00 95.19 202 LEU A CA 1
ATOM 1587 C C . LEU A 1 202 ? 7.384 4.989 -22.460 1.00 95.19 202 LEU A C 1
ATOM 1589 O O . LEU A 1 202 ? 6.870 6.033 -22.052 1.00 95.19 202 LEU A O 1
ATOM 1593 N N . ILE A 1 203 ? 6.724 4.117 -23.213 1.00 94.88 203 ILE A N 1
ATOM 1594 C CA . ILE A 1 203 ? 5.377 4.368 -23.728 1.00 94.88 203 ILE A CA 1
ATOM 1595 C C . ILE A 1 203 ? 4.302 3.959 -22.730 1.00 94.88 203 ILE A C 1
ATOM 1597 O O . ILE A 1 203 ? 4.508 3.067 -21.914 1.00 94.88 203 ILE A O 1
ATOM 1601 N N . ILE A 1 204 ? 3.127 4.578 -22.833 1.00 95.69 204 ILE A N 1
ATOM 1602 C CA . ILE A 1 204 ? 1.929 4.138 -22.113 1.00 95.69 204 ILE A CA 1
ATOM 1603 C C . ILE A 1 204 ? 1.346 2.926 -22.845 1.00 95.69 204 ILE A C 1
ATOM 1605 O O . ILE A 1 204 ? 0.828 3.068 -23.950 1.00 95.69 204 ILE A O 1
ATOM 1609 N N . ASP A 1 205 ? 1.411 1.764 -22.206 1.00 92.75 205 ASP A N 1
ATOM 1610 C CA . ASP A 1 205 ? 0.780 0.525 -22.673 1.00 92.75 205 ASP A CA 1
ATOM 1611 C C . ASP A 1 205 ? -0.694 0.472 -22.237 1.00 92.75 205 ASP A C 1
ATOM 1613 O O . ASP A 1 205 ? -1.598 0.219 -23.031 1.00 92.75 205 ASP A O 1
ATOM 1617 N N . GLU A 1 206 ? -0.970 0.837 -20.981 1.00 94.00 206 GLU A N 1
ATOM 1618 C CA . GLU A 1 206 ? -2.330 0.886 -20.448 1.00 94.00 206 GLU A CA 1
ATOM 1619 C C . GLU A 1 206 ? -2.529 2.101 -19.540 1.00 94.00 206 GLU A C 1
ATOM 1621 O O . GLU A 1 206 ? -1.679 2.437 -18.717 1.00 94.00 206 GLU A O 1
ATOM 1626 N N . LYS A 1 207 ? -3.694 2.747 -19.638 1.00 94.94 207 LYS A N 1
ATOM 1627 C CA . LYS A 1 207 ? -4.083 3.855 -18.762 1.00 94.94 207 LYS A CA 1
ATOM 1628 C C . LYS A 1 207 ? -5.542 3.726 -18.345 1.00 94.94 207 LYS A C 1
ATOM 1630 O O . LYS A 1 207 ? -6.440 3.804 -19.180 1.00 94.94 207 LYS A O 1
ATOM 1635 N N . ILE A 1 208 ? -5.779 3.607 -17.040 1.00 93.19 208 ILE A N 1
ATOM 1636 C CA . ILE A 1 208 ? -7.119 3.491 -16.459 1.00 93.19 208 ILE A CA 1
ATOM 1637 C C . ILE A 1 208 ? -7.333 4.558 -15.389 1.00 93.19 208 ILE A C 1
ATOM 1639 O O . ILE A 1 208 ? -6.567 4.675 -14.432 1.00 93.19 208 ILE A O 1
ATOM 1643 N N . ASN A 1 209 ? -8.421 5.317 -15.535 1.00 93.38 209 ASN A N 1
ATOM 1644 C CA . ASN A 1 209 ? -8.910 6.209 -14.491 1.00 93.38 209 ASN A CA 1
ATOM 1645 C C . ASN A 1 209 ? -9.625 5.373 -13.426 1.00 93.38 209 ASN A C 1
ATOM 1647 O O . ASN A 1 209 ? -10.661 4.768 -13.702 1.00 93.38 209 ASN A O 1
ATOM 1651 N N . ILE A 1 210 ? -9.079 5.357 -12.215 1.00 94.75 210 ILE A N 1
ATOM 1652 C CA . ILE A 1 210 ? -9.619 4.608 -11.079 1.00 94.75 210 ILE A CA 1
ATOM 1653 C C . ILE A 1 210 ? -10.250 5.523 -10.022 1.00 94.75 210 ILE A C 1
ATOM 1655 O O . ILE A 1 210 ? -10.576 5.048 -8.936 1.00 94.75 210 ILE A O 1
ATOM 1659 N N . THR A 1 211 ? -10.477 6.813 -10.312 1.00 94.06 211 THR A N 1
ATOM 1660 C CA . THR A 1 211 ? -11.054 7.777 -9.354 1.00 94.06 211 THR A CA 1
ATOM 1661 C C . THR A 1 211 ? -12.348 7.258 -8.731 1.00 94.06 211 THR A C 1
ATOM 1663 O O . THR A 1 211 ? -12.523 7.334 -7.519 1.00 94.06 211 THR A O 1
ATOM 1666 N N . LYS A 1 212 ? -13.247 6.673 -9.536 1.00 95.62 212 LYS A N 1
ATOM 1667 C CA . LYS A 1 212 ? -14.522 6.127 -9.037 1.00 95.62 212 LYS A CA 1
ATOM 1668 C C . LYS A 1 212 ? -14.311 4.984 -8.045 1.00 95.62 212 LYS A C 1
ATOM 1670 O O . LYS A 1 212 ? -15.002 4.921 -7.034 1.00 95.62 212 LYS A O 1
ATOM 1675 N N . ASN A 1 213 ? -13.352 4.100 -8.317 1.00 96.06 213 ASN A N 1
ATOM 1676 C CA . ASN A 1 213 ? -13.006 2.993 -7.429 1.00 96.06 213 ASN A CA 1
ATOM 1677 C C . ASN A 1 213 ? -12.393 3.505 -6.121 1.00 96.06 213 ASN A C 1
ATOM 1679 O O . ASN A 1 213 ? -12.717 2.987 -5.057 1.00 96.06 213 ASN A O 1
ATOM 1683 N N . VAL A 1 214 ? -11.554 4.543 -6.195 1.00 93.69 214 VAL A N 1
ATOM 1684 C CA . VAL A 1 214 ? -10.955 5.185 -5.018 1.00 93.69 214 VAL A CA 1
ATOM 1685 C C . VAL A 1 214 ? -12.025 5.851 -4.154 1.00 93.69 214 VAL A C 1
ATOM 1687 O O . VAL A 1 214 ? -12.079 5.574 -2.960 1.00 93.69 214 VAL A O 1
ATOM 1690 N N . LEU A 1 215 ? -12.922 6.649 -4.742 1.00 95.31 215 LEU A N 1
ATOM 1691 C CA . LEU A 1 215 ? -14.051 7.256 -4.025 1.00 95.31 215 LEU A CA 1
ATOM 1692 C C . LEU A 1 215 ? -14.929 6.191 -3.358 1.00 95.31 215 LEU A C 1
ATOM 1694 O O . LEU A 1 215 ? -15.207 6.279 -2.166 1.00 95.31 215 LEU A O 1
ATOM 1698 N N . HIS A 1 216 ? -15.269 5.127 -4.087 1.00 94.19 216 HIS A N 1
ATOM 1699 C CA . HIS A 1 216 ? -16.046 4.018 -3.541 1.00 94.19 216 HIS A CA 1
ATOM 1700 C C . HIS A 1 216 ? -15.351 3.328 -2.354 1.00 94.19 216 HIS A C 1
ATOM 1702 O O . HIS A 1 216 ? -15.985 3.029 -1.341 1.00 94.19 216 HIS A O 1
ATOM 1708 N N . ALA A 1 217 ? -14.037 3.098 -2.442 1.00 90.25 217 ALA A N 1
ATOM 1709 C CA . ALA A 1 217 ? -13.265 2.533 -1.340 1.00 90.25 217 ALA A CA 1
ATOM 1710 C C . ALA A 1 217 ? -13.224 3.476 -0.123 1.00 90.25 217 ALA A C 1
ATOM 1712 O O . ALA A 1 217 ? -13.322 3.014 1.017 1.00 90.25 217 ALA A O 1
ATOM 1713 N N . LEU A 1 218 ? -13.114 4.788 -0.352 1.00 91.69 218 LEU A N 1
ATOM 1714 C CA . LEU A 1 218 ? -13.165 5.805 0.699 1.00 91.69 218 LEU A CA 1
ATOM 1715 C C . LEU A 1 218 ? -14.534 5.835 1.386 1.00 91.69 218 LEU A C 1
ATOM 1717 O O . LEU A 1 218 ? -14.577 5.902 2.613 1.00 91.69 218 LEU A O 1
ATOM 1721 N N . ASP A 1 219 ? -15.627 5.691 0.635 1.00 93.75 219 ASP A N 1
ATOM 1722 C CA . ASP A 1 219 ? -16.985 5.597 1.180 1.00 93.75 219 ASP A CA 1
ATOM 1723 C C . ASP A 1 219 ? -17.158 4.369 2.080 1.00 93.75 219 ASP A C 1
ATOM 1725 O O . ASP A 1 219 ? -17.604 4.496 3.225 1.00 93.75 219 ASP A O 1
ATOM 1729 N N . ILE A 1 220 ? -16.738 3.186 1.611 1.00 89.50 220 ILE A N 1
ATOM 1730 C CA . ILE A 1 220 ? -16.789 1.941 2.399 1.00 89.50 220 ILE A CA 1
ATOM 1731 C C . ILE A 1 220 ? -15.987 2.087 3.699 1.00 89.50 220 ILE A C 1
ATOM 1733 O O . ILE A 1 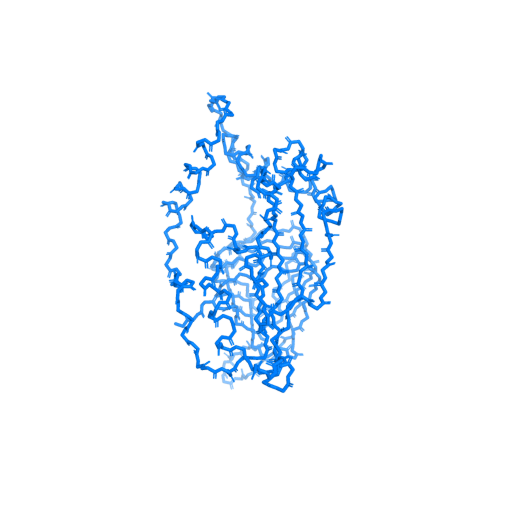220 ? -16.415 1.647 4.769 1.00 89.50 220 ILE A O 1
ATOM 1737 N N . GLN A 1 221 ? -14.812 2.713 3.625 1.00 84.75 221 GLN A N 1
ATOM 1738 C CA . GLN A 1 221 ? -13.905 2.853 4.763 1.00 84.75 221 GLN A CA 1
ATOM 1739 C C . GLN A 1 221 ? -14.211 4.076 5.639 1.00 84.75 221 GLN A C 1
ATOM 1741 O O . GLN A 1 221 ? -13.611 4.217 6.708 1.00 84.75 221 GLN A O 1
ATOM 1746 N N . ASN A 1 222 ? -15.143 4.944 5.234 1.00 90.50 222 ASN A N 1
ATOM 1747 C CA . ASN A 1 222 ? -15.391 6.227 5.883 1.00 90.50 222 ASN A CA 1
ATOM 1748 C C . ASN A 1 222 ? -15.723 6.056 7.364 1.00 90.50 222 ASN A C 1
ATOM 1750 O O . ASN A 1 222 ? -15.096 6.684 8.218 1.00 90.50 222 ASN A O 1
ATOM 1754 N N . LYS A 1 223 ? -16.667 5.162 7.683 1.00 87.44 223 LYS A N 1
ATOM 1755 C CA . LYS A 1 223 ? -17.086 4.942 9.069 1.00 87.44 223 LYS A CA 1
ATOM 1756 C C . LYS A 1 223 ? -15.926 4.453 9.934 1.00 87.44 223 LYS A C 1
ATOM 1758 O O . LYS A 1 223 ? -15.651 5.047 10.970 1.00 87.44 223 LYS A O 1
ATOM 1763 N N . SER A 1 224 ? -15.227 3.402 9.510 1.00 84.06 224 SER A N 1
ATOM 1764 C CA . SER A 1 224 ? -14.163 2.799 10.321 1.00 84.06 224 SER A CA 1
ATOM 1765 C C . SER A 1 224 ? -12.966 3.737 10.503 1.00 84.06 224 SER A C 1
ATOM 1767 O O . SER A 1 224 ? -12.402 3.805 11.597 1.00 84.06 224 SER A O 1
ATOM 1769 N N . ARG A 1 225 ? -12.599 4.502 9.466 1.00 82.12 225 ARG A N 1
ATOM 1770 C CA . ARG A 1 225 ? -11.531 5.509 9.536 1.00 82.12 225 ARG A CA 1
ATOM 1771 C C . ARG A 1 225 ? -11.941 6.716 10.372 1.00 82.12 225 ARG A C 1
ATOM 1773 O O . ARG A 1 225 ? -11.139 7.172 11.179 1.00 82.12 225 ARG A O 1
ATOM 1780 N N . THR A 1 226 ? -13.178 7.190 10.240 1.00 88.31 226 THR A N 1
ATOM 1781 C CA . THR A 1 226 ? -13.710 8.276 11.074 1.00 88.31 226 THR A CA 1
ATOM 1782 C C . THR A 1 226 ? -13.755 7.863 12.542 1.00 88.31 226 THR A C 1
ATOM 1784 O O . THR A 1 226 ? -13.238 8.594 13.381 1.00 88.31 226 THR A O 1
ATOM 1787 N N . ASP A 1 227 ? -14.272 6.671 12.855 1.00 85.38 227 ASP A N 1
ATOM 1788 C CA . ASP A 1 227 ? -14.312 6.139 14.222 1.00 85.38 227 ASP A CA 1
ATOM 1789 C C . ASP A 1 227 ? -12.890 6.010 14.806 1.00 85.38 227 ASP A C 1
ATOM 1791 O O . ASP A 1 227 ? -12.655 6.330 15.972 1.00 85.38 227 ASP A O 1
ATOM 1795 N N . PHE A 1 228 ? -11.915 5.577 13.995 1.00 84.81 228 PHE A N 1
ATOM 1796 C CA . PHE A 1 228 ? -10.510 5.525 14.399 1.00 84.81 228 PHE A CA 1
ATOM 1797 C C . PHE A 1 228 ? -9.950 6.926 14.683 1.00 84.81 228 PHE A C 1
ATOM 1799 O O . PHE A 1 228 ? -9.390 7.165 15.752 1.00 84.81 228 PHE A O 1
ATOM 1806 N N . ILE A 1 229 ? -10.127 7.876 13.767 1.00 77.00 229 ILE A N 1
ATOM 1807 C CA . ILE A 1 229 ? -9.634 9.245 13.952 1.00 77.00 229 ILE A CA 1
ATOM 1808 C C . ILE A 1 229 ? -10.260 9.861 15.209 1.00 77.00 229 ILE A C 1
ATOM 1810 O O . ILE A 1 229 ? -9.544 10.361 16.071 1.00 77.00 229 ILE A O 1
ATOM 1814 N N . GLN A 1 230 ? -11.573 9.725 15.386 1.00 88.00 230 GLN A N 1
ATOM 1815 C CA . GLN A 1 230 ? -12.283 10.260 16.546 1.00 88.00 230 GLN A CA 1
ATOM 1816 C C . GLN A 1 230 ? -11.828 9.648 17.874 1.00 88.00 230 GLN A C 1
ATOM 1818 O O . GLN A 1 230 ? -11.822 10.332 18.897 1.00 88.00 230 GLN A O 1
ATOM 1823 N N . ARG A 1 231 ? -11.462 8.362 17.876 1.00 87.25 231 ARG A N 1
ATOM 1824 C CA . ARG A 1 231 ? -11.108 7.633 19.099 1.00 87.25 231 ARG A CA 1
ATOM 1825 C C . ARG A 1 231 ? -9.647 7.791 19.512 1.00 87.25 231 ARG A C 1
ATOM 1827 O O . ARG A 1 231 ? -9.362 7.719 20.709 1.00 87.25 231 ARG A O 1
ATOM 1834 N N . TYR A 1 232 ? -8.736 7.950 18.554 1.00 79.12 232 TYR A N 1
ATOM 1835 C CA . TYR A 1 232 ? -7.293 7.844 18.801 1.00 79.12 232 TYR A CA 1
ATOM 1836 C C . TYR A 1 232 ? -6.503 9.124 18.503 1.00 79.12 232 TYR A C 1
ATOM 1838 O O . TYR A 1 232 ? -5.391 9.252 19.012 1.00 79.12 232 TYR A O 1
ATOM 1846 N N . ILE A 1 233 ? -7.046 10.053 17.711 1.00 74.25 233 ILE A N 1
ATOM 1847 C CA . ILE A 1 233 ? -6.359 11.283 17.295 1.00 74.25 233 ILE A CA 1
ATOM 1848 C C . ILE A 1 233 ? -6.903 12.481 18.082 1.00 74.25 233 ILE A C 1
ATOM 1850 O O . ILE A 1 233 ? -8.110 12.574 18.333 1.00 74.25 233 ILE A O 1
ATOM 1854 N N . GLN A 1 234 ? -6.022 13.402 18.485 1.00 78.25 234 GLN A N 1
ATOM 1855 C CA . GLN A 1 234 ? -6.419 14.596 19.237 1.00 78.25 234 GLN A CA 1
ATOM 1856 C C . GLN A 1 234 ? -7.333 15.480 18.383 1.00 78.25 234 GLN A C 1
ATOM 1858 O O . GLN A 1 234 ? -7.107 15.615 17.186 1.00 78.25 234 GLN A O 1
ATOM 1863 N N . LEU A 1 235 ? -8.369 16.081 18.984 1.00 81.31 235 LEU A N 1
ATOM 1864 C CA . LEU A 1 235 ? -9.428 16.804 18.256 1.00 81.31 235 LEU A CA 1
ATOM 1865 C C . LEU A 1 235 ? -8.898 17.861 17.275 1.00 81.31 235 LEU A C 1
ATOM 1867 O O . LEU A 1 235 ? -9.431 17.980 16.178 1.00 81.31 235 LEU A O 1
ATOM 1871 N N . GLU A 1 236 ? -7.848 18.586 17.658 1.00 78.69 236 GLU A N 1
ATOM 1872 C CA . GLU A 1 236 ? -7.192 19.612 16.834 1.00 78.69 236 GLU A CA 1
ATOM 1873 C C . GLU A 1 236 ? -6.438 19.048 15.617 1.00 78.69 236 GLU A C 1
ATOM 1875 O O . GLU A 1 236 ? -6.270 19.739 14.619 1.00 78.69 236 GLU A O 1
ATOM 1880 N N . GLU A 1 237 ? -6.053 17.772 15.655 1.00 75.94 237 GLU A N 1
ATOM 1881 C CA . GLU A 1 237 ? -5.359 17.074 14.569 1.00 75.94 237 GLU A CA 1
ATOM 1882 C C . GLU A 1 237 ? -6.336 16.276 13.686 1.00 75.94 237 GLU A C 1
ATOM 1884 O O . GLU A 1 237 ? -5.985 15.857 12.585 1.00 75.94 237 GLU A O 1
ATOM 1889 N N . GLN A 1 238 ? -7.578 16.044 14.134 1.00 81.19 238 GLN A N 1
ATOM 1890 C CA . GLN A 1 238 ? -8.516 15.163 13.426 1.00 81.19 238 GLN A CA 1
ATOM 1891 C C . GLN A 1 238 ? -8.810 15.643 12.010 1.00 81.19 238 GLN A C 1
ATOM 1893 O O . GLN A 1 238 ? -8.826 14.825 11.098 1.00 81.19 238 GLN A O 1
ATOM 1898 N N . GLU A 1 239 ? -9.012 16.943 11.798 1.00 80.88 239 GLU A N 1
ATOM 1899 C CA . GLU A 1 239 ? -9.254 17.492 10.458 1.00 80.88 239 GLU A CA 1
ATOM 1900 C C . GLU A 1 239 ? -8.086 17.198 9.509 1.00 80.88 239 GLU A C 1
ATOM 1902 O O . GLU A 1 239 ? -8.304 16.738 8.388 1.00 80.88 239 GLU A O 1
ATOM 1907 N N . TYR A 1 240 ? -6.854 17.345 9.998 1.00 79.25 240 TYR A N 1
ATOM 1908 C CA . TYR A 1 240 ? -5.650 16.996 9.254 1.00 79.25 240 TYR A CA 1
ATOM 1909 C C . TYR A 1 240 ? -5.604 15.501 8.908 1.00 79.25 240 TYR A C 1
ATOM 1911 O O . TYR A 1 240 ? -5.413 15.141 7.750 1.00 79.25 240 TYR A O 1
ATOM 1919 N N . PHE A 1 241 ? -5.849 14.609 9.872 1.00 79.00 241 PHE A N 1
ATOM 1920 C CA . PHE A 1 241 ? -5.863 13.165 9.605 1.00 79.00 241 PHE A CA 1
ATOM 1921 C C . PHE A 1 241 ? -7.021 12.740 8.695 1.00 79.00 241 PHE A C 1
ATOM 1923 O O . PHE A 1 241 ? -6.870 11.796 7.920 1.00 79.00 241 PHE A O 1
ATOM 1930 N N . ARG A 1 242 ? -8.169 13.427 8.754 1.00 86.12 242 ARG A N 1
ATOM 1931 C CA . ARG A 1 242 ? -9.276 13.213 7.812 1.00 86.12 242 ARG A CA 1
ATOM 1932 C C . ARG A 1 242 ? -8.859 13.615 6.401 1.00 86.12 242 ARG A C 1
ATOM 1934 O O . ARG A 1 242 ? -9.114 12.842 5.480 1.00 86.12 242 ARG A O 1
ATOM 1941 N N . LEU A 1 243 ? -8.218 14.779 6.251 1.00 78.81 243 LEU A N 1
ATOM 1942 C CA . LEU A 1 243 ? -7.689 15.278 4.980 1.00 78.81 243 LEU A CA 1
ATOM 1943 C C . LEU A 1 243 ? -6.642 14.317 4.405 1.00 78.81 243 LEU A C 1
ATOM 1945 O O . LEU A 1 243 ? -6.770 13.899 3.260 1.00 78.81 243 LEU A O 1
ATOM 1949 N N . PHE A 1 244 ? -5.668 13.902 5.219 1.00 78.69 244 PHE A N 1
ATOM 1950 C CA . PHE A 1 244 ? -4.642 12.923 4.851 1.00 78.69 244 PHE A CA 1
ATOM 1951 C C . PHE A 1 244 ? -5.248 11.576 4.431 1.00 78.69 244 PHE A C 1
ATOM 1953 O O . PHE A 1 244 ? -4.812 10.960 3.466 1.00 78.69 244 PHE A O 1
ATOM 1960 N N . ALA A 1 245 ? -6.291 11.120 5.130 1.00 79.94 245 ALA A N 1
ATOM 1961 C CA . ALA A 1 245 ? -7.003 9.893 4.789 1.00 79.94 245 ALA A CA 1
ATOM 1962 C C . ALA A 1 245 ? -7.993 10.048 3.616 1.00 79.94 245 ALA A C 1
ATOM 1964 O O . ALA A 1 245 ? -8.644 9.062 3.271 1.00 79.94 245 ALA A O 1
ATOM 1965 N N . GLY A 1 246 ? -8.135 11.247 3.036 1.00 85.88 246 GLY A N 1
ATOM 1966 C CA . GLY A 1 246 ? -9.020 11.526 1.902 1.00 85.88 246 GLY A CA 1
ATOM 1967 C C . GLY A 1 246 ? -10.501 11.259 2.179 1.00 85.88 246 GLY A C 1
ATOM 1968 O O . GLY A 1 246 ? -11.226 10.859 1.277 1.00 85.88 246 GLY A O 1
ATOM 1969 N N . LEU A 1 247 ? -10.964 11.402 3.425 1.00 90.12 247 LEU A N 1
ATOM 1970 C CA . LEU A 1 247 ? -12.329 11.003 3.793 1.00 90.12 247 LEU A CA 1
ATOM 1971 C C . LEU A 1 247 ? -13.407 11.910 3.171 1.00 90.12 247 LEU A C 1
ATOM 1973 O O . LEU A 1 247 ? -13.134 13.088 2.930 1.00 90.12 247 LEU A O 1
ATOM 1977 N N . PRO A 1 248 ? -14.650 11.417 2.992 1.00 92.88 248 PRO A N 1
ATOM 1978 C CA . PRO A 1 248 ? -15.780 12.234 2.545 1.00 92.88 248 PRO A CA 1
ATOM 1979 C C . PRO A 1 248 ? -15.912 13.572 3.289 1.00 92.88 248 PRO A C 1
ATOM 1981 O O . PRO A 1 248 ? -15.740 13.638 4.513 1.00 92.88 248 PRO A O 1
ATOM 1984 N N . GLY A 1 249 ? -16.207 14.650 2.557 1.00 88.31 249 GLY A N 1
ATOM 1985 C CA . GLY A 1 249 ? -16.277 16.014 3.094 1.00 88.31 249 GLY A CA 1
ATOM 1986 C C . GLY A 1 249 ? -14.919 16.668 3.378 1.00 88.31 249 GLY A C 1
ATOM 1987 O O . GLY A 1 249 ? -14.864 17.657 4.104 1.00 88.31 249 GLY A O 1
ATOM 1988 N N . THR A 1 250 ? -13.816 16.111 2.873 1.00 89.38 250 THR A N 1
ATOM 1989 C CA . THR A 1 250 ? -12.496 16.770 2.854 1.00 89.38 250 THR A CA 1
ATOM 1990 C C . THR A 1 250 ? -12.191 17.291 1.458 1.00 89.38 250 THR A C 1
ATOM 1992 O O . THR A 1 250 ? -12.691 16.742 0.480 1.00 89.38 250 THR A O 1
ATOM 1995 N N . GLN A 1 251 ? -11.327 18.304 1.343 1.00 84.19 251 GLN A N 1
ATOM 1996 C CA . GLN A 1 251 ? -10.986 18.890 0.041 1.00 84.19 251 GLN A CA 1
ATOM 1997 C C . GLN A 1 251 ? -10.458 17.846 -0.956 1.00 84.19 251 GLN A C 1
ATOM 1999 O O . GLN A 1 251 ? -10.872 17.849 -2.106 1.00 84.19 251 GLN A O 1
ATOM 2004 N N . VAL A 1 252 ? -9.627 16.902 -0.501 1.00 83.50 252 VAL A N 1
ATOM 2005 C CA . VAL A 1 252 ? -9.099 15.805 -1.335 1.00 83.50 252 VAL A CA 1
ATOM 2006 C C . VAL A 1 252 ? -10.230 14.956 -1.927 1.00 83.50 252 VAL A C 1
ATOM 2008 O O . VAL A 1 252 ? -10.220 14.659 -3.121 1.00 83.50 252 VAL A O 1
ATOM 2011 N N . TYR A 1 253 ? -11.224 14.591 -1.112 1.00 91.25 253 TYR A N 1
ATOM 2012 C CA . TYR A 1 253 ? -12.389 13.835 -1.573 1.00 91.25 253 TYR A CA 1
ATOM 2013 C C . TYR A 1 253 ? -13.248 14.658 -2.537 1.00 91.25 253 TYR A C 1
ATOM 2015 O O . TYR A 1 253 ? -13.628 14.164 -3.596 1.00 91.25 253 TYR A O 1
ATOM 2023 N N . GLU A 1 254 ? -13.526 15.916 -2.188 1.00 90.88 254 GLU A N 1
ATOM 2024 C CA . GLU A 1 254 ? -14.360 16.802 -3.002 1.00 90.88 254 GLU A CA 1
ATOM 2025 C C . GLU A 1 254 ? -13.714 17.147 -4.345 1.00 90.88 254 GLU A C 1
ATOM 2027 O O . GLU A 1 254 ? -14.401 17.275 -5.355 1.00 90.88 254 GLU A O 1
ATOM 2032 N N . ASP A 1 255 ? -12.390 17.274 -4.392 1.00 88.06 255 ASP A N 1
ATOM 2033 C CA . ASP A 1 255 ? -11.661 17.492 -5.638 1.00 88.06 255 ASP A CA 1
ATOM 2034 C C . ASP A 1 255 ? -11.770 16.285 -6.564 1.00 88.06 255 ASP A C 1
ATOM 2036 O O . ASP A 1 255 ? -12.013 16.460 -7.759 1.00 88.06 255 ASP A O 1
ATOM 2040 N N . MET A 1 256 ? -11.674 15.069 -6.023 1.00 90.62 256 MET A N 1
ATOM 2041 C CA . MET A 1 256 ? -11.860 13.847 -6.805 1.00 90.62 256 MET A CA 1
ATOM 2042 C C . MET A 1 256 ? -13.314 13.664 -7.250 1.00 90.62 256 MET A C 1
ATOM 2044 O O . MET A 1 256 ? -13.566 13.311 -8.403 1.00 90.62 256 MET A O 1
ATOM 2048 N N . SER A 1 257 ? -14.282 13.915 -6.363 1.00 92.75 257 SER A N 1
ATOM 2049 C CA . SER A 1 257 ? -15.711 13.746 -6.655 1.00 92.75 257 SER A CA 1
ATOM 2050 C C . SER A 1 257 ? -16.207 14.741 -7.707 1.00 92.75 257 SER A C 1
ATOM 2052 O O . SER A 1 257 ? -17.056 14.403 -8.531 1.00 92.75 257 SER A O 1
ATOM 2054 N N . GLN A 1 258 ? -15.629 15.944 -7.727 1.00 90.00 258 GLN A N 1
ATOM 2055 C CA . GLN A 1 258 ? -15.973 17.020 -8.660 1.00 90.00 258 GLN A CA 1
ATOM 2056 C C . GLN A 1 258 ? -15.039 17.057 -9.882 1.00 90.00 258 GLN A C 1
ATOM 2058 O O . GLN A 1 258 ? -15.164 17.938 -10.731 1.00 90.00 258 GLN A O 1
ATOM 2063 N N . GLY A 1 259 ? -14.109 16.101 -9.989 1.00 86.38 259 GLY A N 1
ATOM 2064 C CA . GLY A 1 259 ? -13.218 15.935 -11.136 1.00 86.38 259 GLY A CA 1
ATOM 2065 C C . GLY A 1 259 ? -12.098 16.972 -11.253 1.00 86.38 259 GLY A C 1
ATOM 2066 O O . GLY A 1 259 ? -11.466 17.038 -12.301 1.00 86.38 259 GLY A O 1
ATOM 2067 N N . ARG A 1 260 ? -11.827 17.765 -10.208 1.00 84.25 260 ARG A N 1
ATOM 2068 C CA . ARG A 1 260 ? -10.662 18.671 -10.133 1.00 84.25 260 ARG A CA 1
ATOM 2069 C C . ARG A 1 260 ? -9.347 17.920 -9.944 1.00 84.25 260 ARG A C 1
ATOM 2071 O O . ARG A 1 260 ? -8.289 18.399 -10.351 1.00 84.25 260 ARG A O 1
ATOM 2078 N N . SER A 1 261 ? -9.414 16.741 -9.341 1.00 85.75 261 SER A N 1
ATOM 2079 C CA . SER A 1 261 ? -8.317 15.785 -9.290 1.00 85.75 261 SER A CA 1
ATOM 2080 C C . SER A 1 261 ? -8.798 14.410 -9.737 1.00 85.75 261 SER A C 1
ATOM 2082 O O . SER A 1 261 ? -9.993 14.104 -9.755 1.00 85.75 261 SER A O 1
ATOM 2084 N N . GLN A 1 262 ? -7.863 13.581 -10.181 1.00 88.56 262 GLN A N 1
ATOM 2085 C CA . GLN A 1 262 ? -8.147 12.251 -10.694 1.00 88.56 262 GLN A CA 1
ATOM 2086 C C . GLN A 1 262 ? -7.097 11.263 -10.221 1.00 88.56 262 GLN A C 1
ATOM 2088 O O . GLN A 1 262 ? -5.935 11.611 -10.057 1.00 88.56 262 GLN A O 1
ATOM 2093 N N . TYR A 1 263 ? -7.507 10.016 -10.055 1.00 90.69 263 TYR A N 1
ATOM 2094 C CA . TYR A 1 263 ? -6.644 8.925 -9.664 1.00 90.69 263 TYR A CA 1
ATOM 2095 C C . TYR A 1 263 ? -6.434 8.000 -10.852 1.00 90.69 263 TYR A C 1
ATOM 2097 O O . TYR A 1 263 ? -7.398 7.494 -11.435 1.00 90.69 263 TYR A O 1
ATOM 2105 N N . TRP A 1 264 ? -5.179 7.777 -11.218 1.00 91.94 264 TRP A N 1
ATOM 2106 C CA . TRP A 1 264 ? -4.832 7.059 -12.435 1.00 91.94 264 TRP A CA 1
ATOM 2107 C C . TRP A 1 264 ? -3.930 5.876 -12.123 1.00 91.94 264 TRP A C 1
ATOM 2109 O O . TRP A 1 264 ? -2.979 5.997 -11.359 1.00 91.94 264 TRP A O 1
ATOM 2119 N N . ARG A 1 265 ? -4.223 4.743 -12.762 1.00 94.19 265 ARG A N 1
ATOM 2120 C CA . ARG A 1 265 ? -3.313 3.609 -12.893 1.00 94.19 265 ARG A CA 1
ATOM 2121 C C . ARG A 1 265 ? -2.758 3.625 -14.309 1.00 94.19 265 ARG A C 1
ATOM 2123 O O . ARG A 1 265 ? -3.537 3.585 -15.263 1.00 94.19 265 ARG A O 1
ATOM 2130 N N . VAL A 1 266 ? -1.442 3.675 -14.445 1.00 95.06 266 VAL A N 1
ATOM 2131 C CA . VAL A 1 266 ? -0.764 3.695 -15.742 1.00 95.06 266 VAL A CA 1
ATOM 2132 C C . VAL A 1 266 ? 0.301 2.609 -15.766 1.00 95.06 266 VAL A C 1
ATOM 2134 O O . VAL A 1 266 ? 1.100 2.482 -14.841 1.00 95.06 266 VAL A O 1
ATOM 2137 N N . VAL A 1 267 ? 0.278 1.809 -16.821 1.00 95.69 267 VAL A N 1
ATOM 2138 C CA . VAL A 1 267 ? 1.310 0.834 -17.154 1.00 95.69 267 VAL A CA 1
ATOM 2139 C C . VAL A 1 267 ? 2.147 1.457 -18.254 1.00 95.69 267 VAL A C 1
ATOM 2141 O O . VAL A 1 267 ? 1.633 1.753 -19.333 1.00 95.69 267 VAL A O 1
ATOM 2144 N N . PHE A 1 268 ? 3.425 1.668 -17.967 1.00 97.06 268 PHE A N 1
ATOM 2145 C CA . PHE A 1 268 ? 4.394 2.067 -18.969 1.00 97.06 268 PHE A CA 1
ATOM 2146 C C . PHE A 1 268 ? 5.273 0.881 -19.346 1.00 97.06 268 PHE A C 1
ATOM 2148 O O . PHE A 1 268 ? 5.652 0.099 -18.471 1.00 97.06 268 PHE A O 1
ATOM 2155 N N . GLN A 1 269 ? 5.644 0.784 -20.617 1.00 96.94 269 GLN A N 1
ATOM 2156 C CA . GLN A 1 269 ? 6.553 -0.238 -21.120 1.00 96.94 269 GLN A CA 1
ATOM 2157 C C . GLN A 1 269 ? 7.762 0.414 -21.789 1.00 96.94 269 GLN A C 1
ATOM 2159 O O . GLN A 1 269 ? 7.616 1.312 -22.622 1.00 96.94 269 GLN A O 1
ATOM 2164 N N . LYS A 1 270 ? 8.966 -0.044 -21.431 1.00 96.25 270 LYS A N 1
ATOM 2165 C CA . LYS A 1 270 ? 10.197 0.346 -22.122 1.00 96.25 270 LYS A CA 1
ATOM 2166 C C . LYS A 1 270 ? 10.268 -0.384 -23.462 1.00 96.25 270 LYS A C 1
ATOM 2168 O O . LYS A 1 270 ? 10.279 -1.617 -23.488 1.00 96.25 270 LYS A O 1
ATOM 2173 N N . LYS A 1 271 ? 10.350 0.360 -24.564 1.00 91.94 271 LYS A N 1
ATOM 2174 C CA . LYS A 1 271 ? 10.493 -0.215 -25.908 1.00 91.94 271 LYS A CA 1
ATOM 2175 C C . LYS A 1 271 ? 11.797 -0.988 -26.068 1.00 91.94 271 LYS A C 1
ATOM 2177 O O . LYS A 1 271 ? 12.798 -0.708 -25.403 1.00 91.94 271 LYS A O 1
ATOM 2182 N N . THR A 1 272 ? 11.803 -1.938 -27.000 1.00 81.81 272 THR A N 1
ATOM 2183 C CA . THR A 1 272 ? 13.063 -2.517 -27.467 1.00 81.81 272 THR A CA 1
ATOM 2184 C C . THR A 1 272 ? 13.760 -1.574 -28.436 1.00 81.81 272 THR A C 1
ATOM 2186 O O . THR A 1 272 ? 13.127 -0.793 -29.144 1.00 81.81 272 THR A O 1
ATOM 2189 N N . THR A 1 273 ? 15.086 -1.668 -28.513 1.00 66.81 273 THR A N 1
ATOM 2190 C CA . THR A 1 273 ? 15.916 -0.880 -29.438 1.00 66.81 273 THR A CA 1
ATOM 2191 C C . THR A 1 273 ? 15.524 -1.084 -30.912 1.00 66.81 273 THR A C 1
ATOM 2193 O O . THR A 1 273 ? 15.889 -0.280 -31.760 1.00 66.81 273 THR A O 1
ATOM 2196 N N . THR A 1 274 ? 14.773 -2.145 -31.229 1.00 58.62 274 THR A N 1
ATOM 2197 C CA . THR A 1 274 ? 14.277 -2.473 -32.575 1.00 58.62 274 THR A CA 1
ATOM 2198 C C . THR A 1 274 ? 12.983 -1.728 -32.948 1.00 58.62 274 THR A C 1
ATOM 2200 O O . THR A 1 274 ? 12.668 -1.640 -34.130 1.00 58.62 274 THR A O 1
ATOM 2203 N N . ASP A 1 275 ? 12.270 -1.149 -31.972 1.00 53.69 275 ASP A N 1
ATOM 2204 C CA . ASP A 1 275 ? 10.981 -0.450 -32.152 1.00 53.69 275 ASP A CA 1
ATOM 2205 C C . ASP A 1 275 ? 11.117 1.085 -32.265 1.00 53.69 275 ASP A C 1
ATOM 2207 O O . ASP A 1 275 ? 10.120 1.817 -32.282 1.00 53.69 275 ASP A O 1
ATOM 2211 N N . MET A 1 276 ? 12.350 1.596 -32.299 1.00 54.28 276 MET A N 1
ATOM 2212 C CA . MET A 1 276 ? 12.645 3.019 -32.484 1.00 54.28 276 MET A CA 1
ATOM 2213 C C . MET A 1 276 ? 12.754 3.326 -33.986 1.00 54.28 276 MET A C 1
ATOM 2215 O O . MET A 1 276 ? 13.451 2.594 -34.694 1.00 54.28 276 MET A O 1
ATOM 2219 N N . PRO A 1 277 ? 12.090 4.374 -34.510 1.00 45.72 277 PRO A N 1
ATOM 2220 C CA . PRO A 1 277 ? 12.216 4.726 -35.919 1.00 45.72 277 PRO A CA 1
ATOM 2221 C C . PRO A 1 277 ? 13.684 5.024 -36.246 1.00 45.72 277 PRO A C 1
ATOM 2223 O O . PRO A 1 277 ? 14.324 5.844 -35.590 1.00 45.72 277 PRO A O 1
ATOM 2226 N N . VAL A 1 278 ? 14.218 4.330 -37.252 1.00 45.53 278 VAL A N 1
ATOM 2227 C CA . VAL A 1 278 ? 15.542 4.620 -37.811 1.00 45.53 278 VAL A CA 1
ATOM 2228 C C . VAL A 1 278 ? 15.469 6.016 -38.432 1.00 45.53 278 VAL A C 1
ATOM 2230 O O . VAL A 1 278 ? 14.661 6.234 -39.335 1.00 45.53 278 VAL A O 1
ATOM 2233 N N . ILE A 1 279 ? 16.253 6.950 -37.888 1.00 42.28 279 ILE A N 1
ATOM 2234 C CA . ILE A 1 279 ? 16.376 8.337 -38.369 1.00 42.28 279 ILE A CA 1
ATOM 2235 C C . ILE A 1 279 ? 17.105 8.355 -39.714 1.00 42.28 279 ILE A C 1
ATOM 2237 O O . ILE A 1 279 ? 18.134 7.647 -39.825 1.00 42.28 279 ILE A O 1
#

Secondary structure (DSSP, 8-state):
-----EE-SGGGEEE-TT-EE-TT-EE-SEEEETTEEEE--EEE-TT-EE-TT-EE-TT-EE-SS-EEPTT-EEPTT-EEPTT-EEETTTTEE----------------THHHHHHHHHHHHHS---S----TT--SS-TT-EEEEEEES-GGG-SSHHHHHHHHHHHHHHEEEEEEEEEEEEEE--TT---HHHHH--SSEEEEEEEE-HHHHHHHHHHHHHHHHHHHHHHS-HHHHHHHHHHTT-TTSHHHHHHHTTSEEEEEEEEEEPPTTSSPP-

Foldseek 3Di:
DWQQEAEEPCVLEDAEAQEAADGQEYEYQWDQDPNDIDGAHEYHYPLEYHDYNEYEYHLEAADENEYEYYHEYDDHNHYDDYPFYWYDVDIDTDDQDQDDDDDDDDDDDPVVLVVVVVVCCVVDVPPDPPPQLQADPAAFQQDQEAEAEAHVVVQPDLVSLLSNLVNCLRRHHAFGKYKHKHKWFCDPVNDTSVNSNDDPQKHWPDKDFCLVVVLVVLVVCQVVQLVCLNRPPYPVCSLVSCQVSCHPPHPSVVCSVVVSMTIMITMITGHDPVPDDDD

Organism: NCBI:txid433720

pLDDT: mean 78.98, std 19.93, range [24.97, 97.06]